Protein AF-A0A7X7E5U7-F1 (afdb_monomer_lite)

Sequence (235 aa):
MGRWSFVTLVVLALVLVGALVACDEADVTSTTVTTTAVLPQDAGNADGYVALVPSVLRSGETASFSFTLTDKDRPGIGTASVSVMNKSEVVAEGAAEIVDTGTVEFKLPSVAAGDYEVVVKAAGFSESTPVRIEAGTLLFLETDKPIYKPGQTIEMRVVALNGELRPVQAEATVEIQDAKGIKIFKKIVTTDEYGMAVTELPLSTEPNLGVWKLSAYSGDASTELDVRVEKYVLP

Foldseek 3Di:
DDDDDDDDDDDDDDDDDDDDDDDDDDDDDDDDDPDDDDDDDWPKLFQDKDKDADQEAAAQAKGKIKMFTDNVPHGIWTKKKKFKADPPDTQDMFMDIATRMDMTMDGGHHDDWDKIKMWMDINNDIDIDIHTYDHQKAKDKDWPDQEAEAQAKTKIKIAIAGPVRAADWFWKWKWKAAPVRDTPDIDIFTADNRRMDIDMDGGHNDGRFAKMKMKMDTRNHIDIDIGGYDDDDDD

Structure (mmCIF, N/CA/C/O backbone):
data_AF-A0A7X7E5U7-F1
#
_entry.id   AF-A0A7X7E5U7-F1
#
loop_
_atom_site.group_PDB
_atom_site.id
_atom_site.type_symbol
_atom_site.label_atom_id
_atom_site.label_alt_id
_atom_site.label_comp_id
_atom_site.label_asym_id
_atom_site.label_entity_id
_atom_site.label_seq_id
_atom_site.pdbx_PDB_ins_code
_atom_site.Cartn_x
_atom_site.Cartn_y
_atom_site.Cartn_z
_atom_site.occupancy
_atom_site.B_iso_or_equiv
_atom_site.auth_seq_id
_atom_site.auth_comp_id
_atom_site.auth_asym_id
_atom_site.auth_atom_id
_atom_site.pdbx_PDB_model_num
ATOM 1 N N . MET A 1 1 ? -6.336 38.209 -58.090 1.00 43.91 1 MET A N 1
ATOM 2 C CA . MET A 1 1 ? -5.071 38.622 -58.739 1.00 43.91 1 MET A CA 1
ATOM 3 C C . MET A 1 1 ? -4.561 39.858 -58.026 1.00 43.91 1 MET A C 1
ATOM 5 O O . MET A 1 1 ? -5.209 40.888 -58.097 1.00 43.91 1 MET A O 1
ATOM 9 N N . GLY A 1 2 ? -3.465 39.731 -57.286 1.00 36.31 2 GLY A N 1
ATOM 10 C CA . GLY A 1 2 ? -2.909 40.819 -56.485 1.00 36.31 2 GLY A CA 1
ATOM 11 C C . GLY A 1 2 ? -1.668 40.329 -55.755 1.00 36.31 2 GLY A C 1
ATOM 12 O O . GLY A 1 2 ? -1.748 39.872 -54.625 1.00 36.31 2 GLY A O 1
ATOM 13 N N . ARG A 1 3 ? -0.548 40.326 -56.481 1.00 44.94 3 ARG A N 1
ATOM 14 C CA . ARG A 1 3 ? 0.820 40.157 -55.967 1.00 44.94 3 ARG A CA 1
ATOM 15 C C . ARG A 1 3 ? 1.138 41.330 -55.022 1.00 44.94 3 ARG A C 1
ATOM 17 O O . ARG A 1 3 ? 0.489 42.353 -55.184 1.00 44.94 3 ARG A O 1
ATOM 24 N N . TRP A 1 4 ? 2.120 41.185 -54.125 1.00 29.92 4 TRP A N 1
ATOM 25 C CA . TRP A 1 4 ? 3.124 42.174 -53.644 1.00 29.92 4 TRP A CA 1
ATOM 26 C C . TRP A 1 4 ? 3.829 41.543 -52.423 1.00 29.92 4 TRP A C 1
ATOM 28 O O . TRP A 1 4 ? 3.176 41.183 -51.456 1.00 29.92 4 TRP A O 1
ATOM 38 N N . SER A 1 5 ? 5.061 41.051 -52.563 1.00 36.91 5 SER A N 1
ATOM 39 C CA . SER A 1 5 ? 6.368 41.737 -52.518 1.00 36.91 5 SER A CA 1
ATOM 40 C C . SER A 1 5 ? 6.967 41.733 -51.107 1.00 36.91 5 SER A C 1
ATOM 42 O O . SER A 1 5 ? 6.476 42.399 -50.204 1.00 36.91 5 SER A O 1
ATOM 44 N N . PHE A 1 6 ? 8.051 40.967 -50.967 1.00 41.72 6 PHE A N 1
ATOM 45 C CA . PHE A 1 6 ? 8.951 40.920 -49.817 1.00 41.72 6 PHE A CA 1
ATOM 46 C C . PHE A 1 6 ? 9.658 42.266 -49.607 1.00 41.72 6 PHE A C 1
ATOM 48 O O . PHE A 1 6 ? 10.034 42.919 -50.581 1.00 41.72 6 PHE A O 1
ATOM 55 N N . VAL A 1 7 ? 9.922 42.618 -48.347 1.00 41.22 7 VAL A N 1
ATOM 56 C CA . VAL A 1 7 ? 10.951 43.595 -47.968 1.00 41.22 7 VAL A CA 1
ATOM 57 C C . VAL A 1 7 ? 11.758 43.008 -46.813 1.00 41.22 7 VAL A C 1
ATOM 59 O O . VAL A 1 7 ? 11.242 42.781 -45.723 1.00 41.22 7 VAL A O 1
ATOM 62 N N . THR A 1 8 ? 13.032 42.749 -47.088 1.00 40.03 8 THR A N 1
ATOM 63 C CA . THR A 1 8 ? 14.082 42.470 -46.107 1.00 40.03 8 THR A CA 1
ATOM 64 C C . THR A 1 8 ? 14.529 43.795 -45.496 1.00 40.03 8 THR A C 1
ATOM 66 O O . THR A 1 8 ? 14.823 44.729 -46.242 1.00 40.03 8 THR A O 1
ATOM 69 N N . LEU A 1 9 ? 14.637 43.881 -44.168 1.00 33.31 9 LEU A N 1
ATOM 70 C CA . LEU A 1 9 ? 15.306 44.996 -43.500 1.00 33.31 9 LEU A CA 1
ATOM 71 C C . LEU A 1 9 ? 16.417 44.453 -42.596 1.00 33.31 9 LEU A C 1
ATOM 73 O O . LEU A 1 9 ? 16.159 43.819 -41.577 1.00 33.31 9 LEU A O 1
ATOM 77 N N . VAL A 1 10 ? 17.657 44.704 -43.006 1.00 40.06 10 VAL A N 1
ATOM 78 C CA . VAL A 1 10 ? 18.849 44.646 -42.157 1.00 40.06 10 VAL A CA 1
ATOM 79 C C . VAL A 1 10 ? 19.003 46.032 -41.539 1.00 40.06 10 VAL A C 1
ATOM 81 O O . VAL A 1 10 ? 19.056 47.012 -42.280 1.00 40.06 10 VAL A O 1
ATOM 84 N N . VAL A 1 11 ? 19.110 46.126 -40.211 1.00 32.44 11 VAL A N 1
ATOM 85 C CA . VAL A 1 11 ? 19.642 47.323 -39.547 1.00 32.44 11 VAL A CA 1
ATOM 86 C C . VAL A 1 11 ? 20.703 46.909 -38.536 1.00 32.44 11 VAL A C 1
ATOM 88 O O . VAL A 1 11 ? 20.517 46.024 -37.706 1.00 32.44 11 VAL A O 1
ATOM 91 N N . LEU A 1 12 ? 21.840 47.567 -38.712 1.00 29.02 12 LEU A N 1
ATOM 92 C CA . LEU A 1 12 ? 23.132 47.423 -38.073 1.00 29.02 12 LEU A CA 1
ATOM 93 C C . LEU A 1 12 ? 23.280 48.484 -36.963 1.00 29.02 12 LEU A C 1
ATOM 95 O O . LEU A 1 12 ? 22.787 49.596 -37.126 1.00 29.02 12 LEU A O 1
ATOM 99 N N . ALA A 1 13 ? 24.091 48.147 -35.953 1.00 29.94 13 ALA A N 1
ATOM 100 C CA . ALA A 1 13 ? 24.872 49.028 -35.069 1.00 29.94 13 ALA A CA 1
ATOM 101 C C . ALA A 1 13 ? 24.148 49.824 -33.959 1.00 29.94 13 ALA A C 1
ATOM 103 O O . ALA A 1 13 ? 23.336 50.698 -34.226 1.00 29.94 13 ALA A O 1
ATOM 104 N N . LEU A 1 14 ? 24.609 49.673 -32.708 1.00 28.89 14 LEU A N 1
ATOM 105 C CA . LEU A 1 14 ? 25.697 50.516 -32.191 1.00 28.89 14 LEU A CA 1
ATOM 106 C C . LEU A 1 14 ? 26.337 49.926 -30.921 1.00 28.89 14 LEU A C 1
ATOM 108 O O . LEU A 1 14 ? 25.735 49.146 -30.193 1.00 28.89 14 LEU A O 1
ATOM 112 N N . VAL A 1 15 ? 27.596 50.302 -30.722 1.00 33.12 15 VAL A N 1
ATOM 113 C CA . VAL A 1 15 ? 28.590 49.792 -29.769 1.00 33.12 15 VAL A CA 1
ATOM 114 C C . VAL A 1 15 ? 28.941 50.900 -28.753 1.00 33.12 15 VAL A C 1
ATOM 116 O O . VAL A 1 15 ? 28.706 52.068 -29.058 1.00 33.12 15 VAL A O 1
ATOM 119 N N . LEU A 1 16 ? 29.609 50.505 -27.647 1.00 34.19 16 LEU A N 1
ATOM 120 C CA . LEU A 1 16 ? 30.410 51.283 -26.661 1.00 34.19 16 LEU A CA 1
ATOM 121 C C . LEU A 1 16 ? 29.615 51.875 -25.469 1.00 34.19 16 LEU A C 1
ATOM 123 O O . LEU A 1 16 ? 28.512 52.361 -25.653 1.00 34.19 16 LEU A O 1
ATOM 127 N N . VAL A 1 17 ? 30.067 51.865 -24.202 1.00 31.64 17 VAL A N 1
ATOM 128 C CA . VAL A 1 17 ? 31.407 51.858 -23.557 1.00 31.64 17 VAL A CA 1
ATOM 129 C C . VAL A 1 17 ? 31.273 51.195 -22.160 1.00 31.64 17 VAL A C 1
ATOM 131 O O . VAL A 1 17 ? 30.291 51.480 -21.489 1.00 31.64 17 VAL A O 1
ATOM 134 N N . GLY A 1 18 ? 32.157 50.261 -21.755 1.00 32.12 18 GLY A N 1
ATOM 135 C CA . GLY A 1 18 ? 33.125 50.381 -20.625 1.00 32.12 18 GLY A CA 1
ATOM 136 C C . GLY A 1 18 ? 32.529 50.317 -19.198 1.00 32.12 18 GLY A C 1
ATOM 137 O O . GLY A 1 18 ? 31.421 50.763 -18.974 1.00 32.12 18 GLY A O 1
ATOM 138 N N . ALA A 1 19 ? 33.168 49.828 -18.137 1.00 35.31 19 ALA A N 1
ATOM 139 C CA . ALA A 1 19 ? 34.426 49.133 -17.900 1.00 35.31 19 ALA A CA 1
ATOM 140 C C . ALA A 1 19 ? 34.310 48.428 -16.523 1.00 35.31 19 ALA A C 1
ATOM 142 O O . ALA A 1 19 ? 33.647 48.928 -15.620 1.00 35.31 19 ALA A O 1
ATOM 143 N N . LEU A 1 20 ? 34.962 47.266 -16.430 1.00 36.59 20 LEU A N 1
ATOM 144 C CA . LEU A 1 20 ? 35.333 46.443 -15.267 1.00 36.59 20 LEU A CA 1
ATOM 145 C C . LEU A 1 20 ? 35.250 47.081 -13.862 1.00 36.59 20 LEU A C 1
ATOM 147 O O . LEU A 1 20 ? 35.945 48.058 -13.607 1.00 36.59 20 LEU A O 1
ATOM 151 N N . VAL A 1 21 ? 34.607 46.374 -12.922 1.00 34.00 21 VAL A N 1
ATOM 152 C CA . VAL A 1 21 ? 35.199 45.977 -11.625 1.00 34.00 21 VAL A CA 1
ATOM 153 C C . VAL A 1 21 ? 34.616 44.610 -11.251 1.00 34.00 21 VAL A C 1
ATOM 155 O O . VAL A 1 21 ? 33.404 44.423 -11.282 1.00 34.00 21 VAL A O 1
ATOM 158 N N . ALA A 1 22 ? 35.487 43.654 -10.932 1.00 35.50 22 ALA A N 1
ATOM 159 C CA . ALA A 1 22 ? 35.127 42.353 -10.385 1.00 35.50 22 ALA A CA 1
ATOM 160 C C .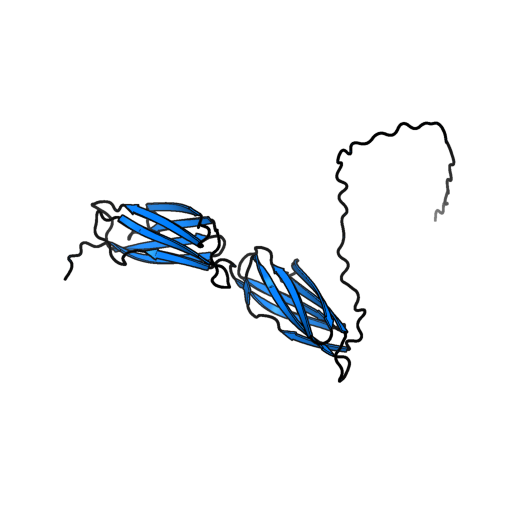 ALA A 1 22 ? 35.236 42.385 -8.853 1.00 35.50 22 ALA A C 1
ATOM 162 O O . ALA A 1 22 ? 36.268 42.803 -8.331 1.00 35.50 22 ALA A O 1
ATOM 163 N N . CYS A 1 23 ? 34.196 41.921 -8.161 1.00 29.20 23 CYS A N 1
ATOM 164 C CA . CYS A 1 23 ? 34.299 41.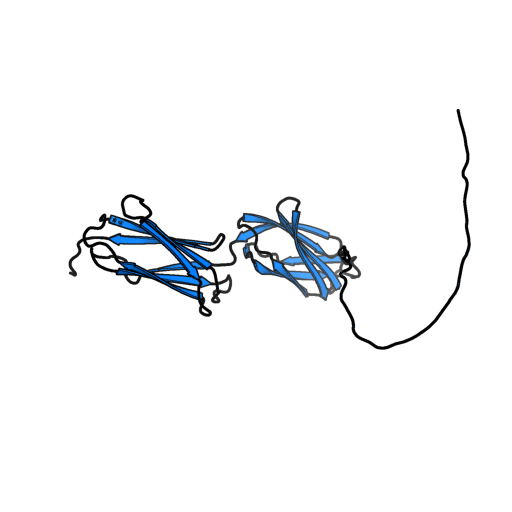019 -7.013 1.00 29.20 23 CYS A CA 1
ATOM 165 C C . CYS A 1 23 ? 32.925 40.381 -6.749 1.00 29.20 23 CYS A C 1
ATOM 167 O O . CYS A 1 23 ? 31.889 40.971 -7.037 1.00 29.20 23 CYS A O 1
ATOM 169 N N . ASP A 1 24 ? 32.994 39.143 -6.290 1.00 37.91 24 ASP A N 1
ATOM 170 C CA . ASP A 1 24 ? 32.049 38.031 -6.356 1.00 37.91 24 ASP A CA 1
ATOM 171 C C . ASP A 1 24 ? 31.045 38.011 -5.188 1.00 37.91 24 ASP A C 1
ATOM 173 O O . ASP A 1 24 ? 31.457 38.227 -4.054 1.00 37.91 24 ASP A O 1
ATOM 177 N N . GLU A 1 25 ? 29.763 37.753 -5.481 1.00 33.41 25 GLU A N 1
ATOM 178 C CA . GLU A 1 25 ? 28.761 37.080 -4.628 1.00 33.41 25 GLU A CA 1
ATOM 179 C C . GLU A 1 25 ? 27.471 36.886 -5.459 1.00 33.41 25 GLU A C 1
ATOM 181 O O . GLU A 1 25 ? 26.888 37.837 -5.984 1.00 33.41 25 GLU A O 1
ATOM 186 N N . ALA A 1 26 ? 27.084 35.625 -5.666 1.00 33.91 26 ALA A N 1
ATOM 187 C CA . ALA A 1 26 ? 26.072 35.198 -6.629 1.00 33.91 26 ALA A CA 1
ATOM 188 C C . ALA A 1 26 ? 24.652 35.207 -6.039 1.00 33.91 26 ALA A C 1
ATOM 190 O O . ALA A 1 26 ? 24.386 34.523 -5.051 1.00 33.91 26 ALA A O 1
ATOM 191 N N . ASP A 1 27 ? 23.737 35.921 -6.701 1.00 28.48 27 ASP A N 1
ATOM 192 C CA . ASP A 1 27 ? 22.302 35.914 -6.411 1.00 28.48 27 ASP A CA 1
ATOM 193 C C . ASP A 1 27 ? 21.514 35.232 -7.544 1.00 28.48 27 ASP A C 1
ATOM 195 O O . ASP A 1 27 ? 21.839 35.320 -8.733 1.00 28.48 27 ASP A O 1
ATOM 199 N N . VAL A 1 28 ? 20.493 34.490 -7.135 1.00 41.19 28 VAL A N 1
ATOM 200 C CA . VAL A 1 28 ? 19.778 33.450 -7.876 1.00 41.19 28 VAL A CA 1
ATOM 201 C C . VAL A 1 28 ? 18.597 34.055 -8.635 1.00 41.19 28 VAL A C 1
ATOM 203 O O . VAL A 1 28 ? 17.698 34.631 -8.033 1.00 41.19 28 VAL A O 1
ATOM 206 N N . THR A 1 29 ? 18.509 33.837 -9.952 1.00 31.33 29 THR A N 1
ATOM 207 C CA . THR A 1 29 ? 17.234 33.942 -10.689 1.00 31.33 29 THR A CA 1
ATOM 208 C C . THR A 1 29 ? 17.030 32.744 -11.618 1.00 31.33 29 THR A C 1
ATOM 210 O O . THR A 1 29 ? 17.766 32.501 -12.572 1.00 31.33 29 THR A O 1
ATOM 213 N N . SER A 1 30 ? 16.005 31.965 -11.269 1.00 33.47 30 SER A N 1
ATOM 214 C CA . SER A 1 30 ? 15.539 30.732 -11.904 1.00 33.47 30 SER A CA 1
ATOM 215 C C . SER A 1 30 ? 15.106 30.960 -13.358 1.00 33.47 30 SER A C 1
ATOM 217 O O . SER A 1 30 ? 14.097 31.617 -13.610 1.00 33.47 30 SER A O 1
ATOM 219 N N . THR A 1 31 ? 15.820 30.343 -14.301 1.00 32.09 31 THR A N 1
ATOM 220 C CA . THR A 1 31 ? 15.346 30.118 -15.674 1.00 32.09 31 THR A CA 1
ATOM 221 C C . THR A 1 31 ? 14.853 28.678 -15.778 1.00 32.09 31 THR A C 1
ATOM 223 O O . THR A 1 31 ? 15.640 27.739 -15.677 1.00 32.09 31 THR A O 1
ATOM 226 N N . THR A 1 32 ? 13.548 28.490 -15.960 1.00 27.45 32 THR A N 1
ATOM 227 C CA . THR A 1 32 ? 12.930 27.181 -16.193 1.00 27.45 32 THR A CA 1
ATOM 228 C C . THR A 1 32 ? 13.310 26.677 -17.584 1.00 27.45 32 THR A C 1
ATOM 230 O O . THR A 1 32 ? 12.772 27.119 -18.598 1.00 27.45 32 THR A O 1
ATOM 233 N N . VAL A 1 33 ? 14.255 25.740 -17.636 1.00 34.97 33 VAL A N 1
ATOM 234 C CA . VAL A 1 33 ? 14.569 24.961 -18.837 1.00 34.97 33 VAL 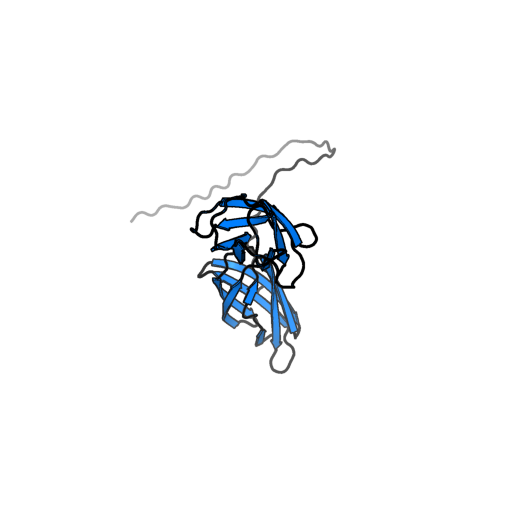A CA 1
ATOM 235 C C . VAL A 1 33 ? 13.552 23.826 -18.923 1.00 34.97 33 VAL A C 1
ATOM 237 O O . VAL A 1 33 ? 13.528 22.936 -18.078 1.00 34.97 33 VAL A O 1
ATOM 240 N N . THR A 1 34 ? 12.685 23.864 -19.934 1.00 30.53 34 THR A N 1
ATOM 241 C CA . THR A 1 34 ? 11.824 22.723 -20.267 1.00 30.53 34 THR A CA 1
ATOM 242 C C . THR A 1 34 ? 12.668 21.711 -21.036 1.00 30.53 34 THR A C 1
ATOM 244 O O . THR A 1 34 ? 12.822 21.812 -22.252 1.00 30.53 34 THR A O 1
ATOM 247 N N . THR A 1 35 ? 13.257 20.754 -20.320 1.00 29.61 35 THR A N 1
ATOM 248 C CA . THR A 1 35 ? 13.901 19.587 -20.928 1.00 29.61 35 THR A CA 1
ATOM 249 C C . THR A 1 35 ? 12.811 18.610 -21.346 1.00 29.61 35 THR A C 1
ATOM 251 O O . THR A 1 35 ? 12.192 17.960 -20.511 1.00 29.61 35 THR A O 1
ATOM 254 N N . THR A 1 36 ? 12.561 18.513 -22.650 1.00 33.03 36 THR A N 1
ATOM 255 C CA . THR A 1 36 ? 11.857 17.355 -23.212 1.00 33.03 36 THR A CA 1
ATOM 256 C C . THR A 1 36 ? 12.845 16.193 -23.189 1.00 33.03 36 THR A C 1
ATOM 258 O O . THR A 1 36 ? 13.880 16.267 -23.853 1.00 33.03 36 THR A O 1
ATOM 261 N N . ALA A 1 37 ? 12.577 15.161 -22.389 1.00 35.28 37 ALA A N 1
ATOM 262 C CA . ALA A 1 37 ? 13.357 13.931 -22.421 1.00 35.28 37 ALA A CA 1
ATOM 263 C C . ALA A 1 37 ? 13.150 13.270 -23.791 1.00 35.28 37 ALA A C 1
ATOM 265 O O . ALA A 1 37 ? 12.052 12.848 -24.143 1.00 35.28 37 ALA A O 1
ATOM 266 N N . VAL A 1 38 ? 14.202 13.257 -24.604 1.00 37.03 38 VAL A N 1
ATOM 267 C CA . VAL A 1 38 ? 14.233 12.501 -25.854 1.00 37.03 38 VAL A CA 1
ATOM 268 C C . VAL A 1 38 ? 14.582 11.064 -25.482 1.00 37.03 38 VAL A C 1
ATOM 270 O O . VAL A 1 38 ? 15.646 10.830 -24.910 1.00 37.03 38 VAL A O 1
ATOM 273 N N . LEU A 1 39 ? 13.691 10.115 -25.782 1.00 42.53 39 LEU A N 1
ATOM 274 C CA . LEU A 1 39 ? 13.980 8.686 -25.640 1.00 42.53 39 LEU A CA 1
ATOM 275 C C 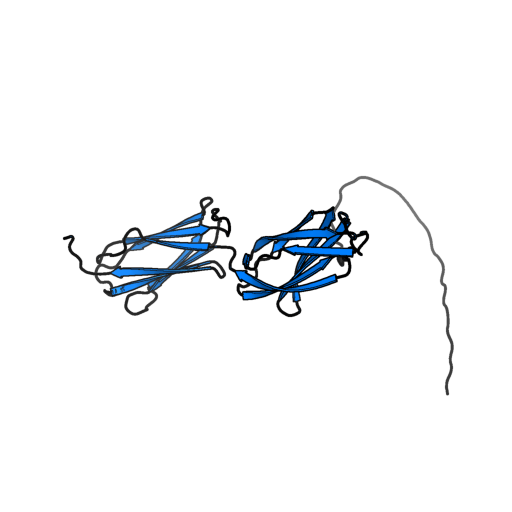. LEU A 1 39 ? 15.235 8.344 -26.470 1.00 42.53 39 LEU A C 1
ATOM 277 O O . LEU A 1 39 ? 15.310 8.784 -27.625 1.00 42.53 39 LEU A O 1
ATOM 281 N N . PRO A 1 40 ? 16.215 7.590 -25.935 1.00 50.78 40 PRO A N 1
ATOM 282 C CA . PRO A 1 40 ? 17.390 7.196 -26.702 1.00 50.78 40 PRO A CA 1
ATOM 283 C C . PRO A 1 40 ? 16.957 6.447 -27.966 1.00 50.78 40 PRO A C 1
ATOM 285 O O . PRO A 1 40 ? 16.178 5.497 -27.895 1.00 50.78 40 PRO A O 1
ATOM 288 N N . GLN A 1 41 ? 17.431 6.894 -29.132 1.00 53.25 41 GLN A N 1
ATOM 289 C CA . GLN A 1 41 ? 17.280 6.115 -30.357 1.00 53.25 41 GLN A CA 1
ATOM 290 C C . GLN A 1 41 ? 18.173 4.877 -30.266 1.00 53.25 41 GLN A C 1
ATOM 292 O O . GLN A 1 41 ? 19.323 4.983 -29.843 1.00 53.25 41 GLN A O 1
ATOM 297 N N . ASP A 1 42 ? 17.613 3.730 -30.649 1.00 57.44 42 ASP A N 1
ATOM 298 C CA . ASP A 1 42 ? 18.193 2.389 -30.555 1.00 57.44 42 ASP A CA 1
ATOM 299 C C . ASP A 1 42 ? 19.570 2.336 -31.256 1.00 57.44 42 ASP A C 1
ATOM 301 O O . ASP A 1 42 ? 19.676 2.134 -32.463 1.00 57.44 42 ASP A O 1
ATOM 305 N N . ALA A 1 43 ? 20.646 2.596 -30.508 1.00 59.00 43 ALA A N 1
ATOM 306 C CA . ALA A 1 43 ? 22.029 2.558 -30.997 1.00 59.00 43 ALA A CA 1
ATOM 307 C C . ALA A 1 43 ? 22.650 1.149 -30.885 1.00 59.00 43 ALA A C 1
ATOM 309 O O . ALA A 1 43 ? 23.867 0.986 -30.973 1.00 59.00 43 ALA A O 1
ATOM 310 N N . GLY A 1 44 ? 21.806 0.144 -30.647 1.00 75.06 44 GLY A N 1
ATOM 311 C CA . GLY A 1 44 ? 22.170 -1.245 -30.414 1.00 75.06 44 GLY A CA 1
ATOM 312 C C . GLY A 1 44 ? 22.251 -2.105 -31.673 1.00 75.06 44 GLY A C 1
ATOM 313 O O . GLY A 1 44 ? 21.759 -1.732 -32.735 1.00 75.06 44 GLY A O 1
ATOM 314 N N . ASN A 1 45 ? 22.852 -3.290 -31.547 1.00 89.00 45 ASN A N 1
ATOM 315 C CA . ASN A 1 45 ? 22.835 -4.331 -32.581 1.00 89.00 45 ASN A CA 1
ATOM 316 C C . ASN A 1 45 ? 21.727 -5.377 -32.369 1.00 89.00 45 ASN A C 1
ATOM 318 O O . ASN A 1 45 ? 21.659 -6.333 -33.137 1.00 89.00 45 ASN A O 1
ATOM 322 N N . ALA A 1 46 ? 20.906 -5.232 -31.326 1.00 91.44 46 ALA A N 1
ATOM 323 C CA . ALA A 1 46 ? 19.855 -6.188 -31.009 1.00 91.44 46 ALA A CA 1
ATOM 324 C C . ALA A 1 46 ? 18.789 -6.272 -32.122 1.00 91.44 46 ALA A C 1
ATOM 326 O O . ALA A 1 46 ? 18.268 -5.252 -32.571 1.00 91.44 46 ALA A O 1
ATOM 327 N N . ASP A 1 47 ? 18.447 -7.495 -32.532 1.00 93.56 47 ASP A N 1
ATOM 328 C CA . ASP A 1 47 ? 17.383 -7.825 -33.489 1.00 93.56 47 ASP A CA 1
ATOM 329 C C . ASP A 1 47 ? 16.237 -8.649 -32.870 1.00 93.56 47 ASP A C 1
ATOM 331 O O . ASP A 1 47 ? 15.236 -8.920 -33.537 1.00 93.56 47 ASP A O 1
ATOM 335 N N . GLY A 1 48 ? 16.350 -9.006 -31.588 1.00 93.88 48 GLY A N 1
ATOM 336 C CA . GLY A 1 48 ? 15.316 -9.684 -30.814 1.00 93.88 48 GLY A CA 1
ATOM 337 C C . GLY A 1 48 ? 15.392 -9.350 -29.326 1.00 93.88 48 GLY A C 1
ATOM 338 O O . GLY A 1 48 ? 16.413 -8.865 -28.829 1.00 93.88 48 GLY A O 1
ATOM 339 N N . TYR A 1 49 ? 14.293 -9.596 -28.608 1.00 95.56 49 TYR A N 1
ATOM 340 C CA . TYR A 1 49 ? 14.235 -9.401 -27.163 1.00 95.56 49 TYR A CA 1
ATOM 341 C C . TYR A 1 49 ? 13.277 -10.377 -26.472 1.00 95.56 49 TYR A C 1
ATOM 343 O O . TYR A 1 4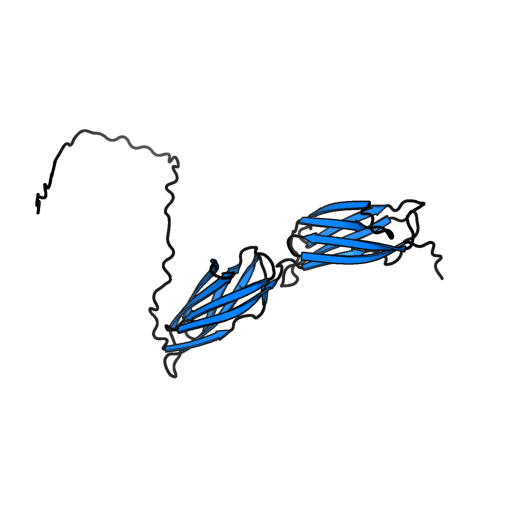9 ? 12.317 -10.874 -27.063 1.00 95.56 49 TYR A O 1
ATOM 351 N N . VAL A 1 50 ? 13.523 -10.598 -25.183 1.00 96.25 50 VAL A N 1
ATOM 352 C CA . VAL A 1 50 ? 12.585 -11.184 -24.222 1.00 96.25 50 VAL A CA 1
ATOM 353 C C . VAL A 1 50 ? 12.454 -10.204 -23.063 1.00 96.25 50 VAL A C 1
ATOM 355 O O . VAL A 1 50 ? 13.463 -9.761 -22.518 1.00 96.25 50 VAL A O 1
ATOM 358 N N . ALA A 1 51 ? 11.223 -9.868 -22.682 1.00 97.06 51 ALA A N 1
ATOM 359 C CA . ALA A 1 51 ? 10.938 -9.010 -21.536 1.00 97.06 51 ALA A CA 1
ATOM 360 C C . ALA A 1 51 ? 10.117 -9.772 -20.491 1.00 97.06 51 ALA A C 1
ATOM 362 O O . ALA A 1 51 ? 9.135 -10.437 -20.825 1.00 97.06 51 ALA A O 1
ATOM 363 N N . LEU A 1 52 ? 10.504 -9.652 -19.223 1.00 97.75 52 LEU A N 1
ATOM 364 C CA . LEU A 1 52 ? 9.738 -10.141 -18.081 1.00 97.75 52 LEU A CA 1
ATOM 365 C C . LEU A 1 52 ? 9.103 -8.949 -17.372 1.00 97.75 52 LEU A C 1
ATOM 367 O O . LEU A 1 52 ? 9.793 -8.077 -16.842 1.00 97.75 52 LEU A O 1
ATOM 371 N N . VAL A 1 53 ? 7.773 -8.936 -17.369 1.00 97.12 53 VAL A N 1
ATOM 372 C CA . VAL A 1 53 ? 6.960 -7.866 -16.794 1.00 97.12 53 VAL A CA 1
ATOM 373 C C . VAL A 1 53 ? 6.192 -8.426 -15.593 1.00 97.12 53 VAL A C 1
ATOM 375 O O . VAL A 1 53 ? 5.468 -9.413 -15.756 1.00 97.12 53 VAL A O 1
ATOM 378 N N . PRO A 1 54 ? 6.328 -7.843 -14.386 1.00 95.88 54 PRO A N 1
ATOM 379 C CA . PRO A 1 54 ? 5.521 -8.242 -13.237 1.00 95.88 54 PRO A CA 1
ATOM 380 C C . PRO A 1 54 ? 4.026 -8.069 -13.520 1.00 95.88 54 PRO A C 1
ATOM 382 O O . PRO A 1 54 ? 3.616 -7.066 -14.096 1.00 95.88 54 PRO A O 1
ATOM 385 N N . SER A 1 55 ? 3.191 -9.005 -13.064 1.00 95.44 55 SER A N 1
ATOM 386 C CA . SER A 1 55 ? 1.729 -8.882 -13.185 1.00 95.44 55 SER A CA 1
ATOM 387 C C . SER A 1 55 ? 1.120 -7.893 -12.185 1.00 95.44 55 SER A C 1
ATOM 389 O O . SER A 1 55 ? -0.011 -7.441 -12.376 1.00 95.44 55 SER A O 1
ATOM 391 N N . VAL A 1 56 ? 1.853 -7.572 -11.113 1.00 94.75 56 VAL A N 1
ATOM 392 C CA . VAL A 1 56 ? 1.460 -6.610 -10.080 1.00 94.75 56 VAL A CA 1
ATOM 393 C C . VAL A 1 56 ? 2.611 -5.644 -9.818 1.00 94.75 56 VAL A C 1
ATOM 395 O O . VAL A 1 56 ? 3.739 -6.077 -9.590 1.00 94.75 56 VAL A O 1
ATOM 398 N N . LEU A 1 57 ? 2.309 -4.348 -9.810 1.00 94.81 57 LEU A N 1
ATOM 399 C CA . LEU A 1 57 ? 3.198 -3.277 -9.359 1.00 94.81 57 LEU A CA 1
ATOM 400 C C . LEU A 1 57 ? 2.615 -2.617 -8.105 1.00 94.81 57 LEU A C 1
ATOM 402 O O . LEU A 1 57 ? 1.416 -2.702 -7.835 1.00 94.81 57 LEU A O 1
ATOM 406 N N . ARG A 1 58 ? 3.462 -1.940 -7.332 1.00 92.06 58 ARG A N 1
ATOM 407 C CA . ARG A 1 58 ? 3.080 -1.281 -6.078 1.00 92.06 58 ARG A CA 1
ATOM 408 C C . ARG A 1 58 ? 3.256 0.226 -6.206 1.00 92.06 58 ARG A C 1
ATOM 410 O O . ARG A 1 58 ? 4.332 0.717 -6.535 1.00 92.06 58 ARG A O 1
ATOM 417 N N . SER A 1 59 ? 2.177 0.956 -5.957 1.00 92.38 59 SER A N 1
ATOM 418 C CA . SER A 1 59 ? 2.133 2.417 -5.998 1.00 92.38 59 SER A CA 1
ATOM 419 C C . SER A 1 59 ? 3.164 3.035 -5.045 1.00 92.38 59 SER A C 1
ATOM 421 O O . SER A 1 59 ? 3.211 2.672 -3.874 1.00 92.38 59 SER A O 1
ATOM 423 N N . GLY A 1 60 ? 3.990 3.973 -5.519 1.00 89.00 60 GLY A N 1
ATOM 424 C CA . GLY A 1 60 ? 5.032 4.618 -4.704 1.00 89.00 60 GLY A CA 1
ATOM 425 C C . GLY A 1 60 ? 6.342 3.830 -4.533 1.00 89.00 60 GLY A C 1
ATOM 426 O O . GLY A 1 60 ? 7.289 4.374 -3.952 1.00 89.00 60 GLY A O 1
ATOM 427 N N . GLU A 1 61 ? 6.423 2.591 -5.031 1.00 90.19 61 GLU A N 1
ATOM 428 C CA . GLU A 1 61 ? 7.613 1.731 -4.951 1.00 90.19 61 GLU A CA 1
ATOM 429 C C . GLU A 1 61 ? 8.441 1.735 -6.246 1.00 90.19 61 GLU A C 1
ATOM 431 O O . GLU A 1 61 ? 8.043 2.287 -7.272 1.00 90.19 61 GLU A O 1
ATOM 436 N N . THR A 1 62 ? 9.628 1.127 -6.206 1.00 93.50 62 THR A N 1
ATOM 437 C CA . THR A 1 62 ? 10.455 0.916 -7.400 1.00 93.50 62 THR A CA 1
ATOM 438 C C . THR A 1 62 ? 9.915 -0.266 -8.201 1.00 93.50 62 THR A C 1
ATOM 440 O O . THR A 1 62 ? 9.829 -1.380 -7.691 1.00 93.50 62 THR A O 1
ATOM 443 N N . ALA A 1 63 ? 9.577 -0.029 -9.467 1.00 95.38 63 ALA A N 1
ATOM 444 C CA . ALA A 1 63 ? 9.247 -1.075 -10.423 1.00 95.38 63 ALA A CA 1
ATOM 445 C C . ALA A 1 63 ? 10.523 -1.564 -11.125 1.00 95.38 63 ALA A C 1
ATOM 447 O O . ALA A 1 63 ? 11.413 -0.762 -11.412 1.00 95.38 63 ALA A O 1
ATOM 448 N N . SER A 1 64 ? 10.596 -2.865 -11.409 1.00 96.94 64 SER A N 1
ATOM 449 C CA . SER A 1 64 ? 11.761 -3.525 -12.007 1.00 96.94 64 SER A CA 1
ATOM 450 C C . SER A 1 64 ? 11.308 -4.483 -13.111 1.00 96.94 64 SER A C 1
ATOM 452 O O . SER A 1 64 ? 10.399 -5.291 -12.903 1.00 96.94 64 SER A O 1
ATOM 454 N N . PHE A 1 65 ? 11.908 -4.361 -14.297 1.00 97.88 65 PHE A N 1
ATOM 455 C CA . PHE A 1 65 ? 11.559 -5.119 -15.503 1.00 97.88 65 PHE A CA 1
ATOM 456 C C . PHE A 1 65 ? 12.827 -5.706 -16.114 1.00 97.88 65 PHE A C 1
ATOM 458 O O . PHE A 1 65 ? 13.756 -4.963 -16.435 1.00 97.88 65 PHE A O 1
ATOM 465 N N . SER A 1 66 ? 12.875 -7.024 -16.294 1.00 98.19 66 SER A N 1
ATOM 466 C CA . SER A 1 66 ? 14.060 -7.695 -16.838 1.00 98.19 66 SER A CA 1
ATOM 467 C C . SER A 1 66 ? 13.967 -7.840 -18.350 1.00 98.19 66 SER A C 1
ATOM 469 O O . SER A 1 66 ? 12.918 -8.199 -18.884 1.00 98.19 66 SER A O 1
ATOM 471 N N . PHE A 1 67 ? 15.085 -7.611 -19.027 1.00 97.94 67 PHE A N 1
ATOM 472 C CA . PHE A 1 67 ? 15.224 -7.733 -20.471 1.00 97.94 67 PHE A CA 1
ATOM 473 C C . PHE A 1 67 ? 16.405 -8.630 -20.809 1.00 97.94 67 PHE A C 1
ATOM 475 O O . PHE A 1 67 ? 17.463 -8.508 -20.197 1.00 97.94 67 PHE A O 1
ATOM 482 N N . THR A 1 68 ? 16.240 -9.456 -21.836 1.00 97.69 68 THR A N 1
ATOM 483 C CA . THR A 1 68 ? 17.338 -10.106 -22.552 1.00 97.69 68 THR A CA 1
ATOM 484 C C . THR A 1 68 ? 17.266 -9.688 -24.014 1.00 97.69 68 THR A C 1
ATOM 486 O O . THR A 1 68 ? 16.208 -9.814 -24.628 1.00 97.69 68 THR A O 1
ATOM 489 N N . LEU A 1 69 ? 18.364 -9.177 -24.565 1.00 97.00 69 LEU A N 1
ATOM 490 C CA . LEU A 1 69 ? 18.489 -8.754 -25.957 1.00 97.00 69 LEU A CA 1
ATOM 491 C C . LEU A 1 69 ? 19.364 -9.735 -26.737 1.00 97.00 69 LEU A C 1
ATOM 493 O O . LEU A 1 69 ? 20.392 -10.200 -26.245 1.00 97.00 69 LEU A O 1
ATOM 497 N N . THR A 1 70 ? 18.990 -10.005 -27.983 1.00 96.12 70 THR A N 1
ATOM 498 C CA . THR A 1 70 ? 19.715 -10.912 -28.883 1.00 96.12 70 THR A CA 1
ATOM 499 C C . THR A 1 70 ? 20.047 -10.222 -30.202 1.00 96.12 70 THR A C 1
ATOM 501 O O . THR A 1 70 ? 19.277 -9.390 -30.666 1.00 96.12 70 THR A O 1
ATOM 504 N N . ASP A 1 71 ? 21.183 -10.578 -30.801 1.00 95.25 71 ASP A N 1
ATOM 505 C CA . ASP A 1 71 ? 21.532 -10.339 -32.210 1.00 95.25 71 ASP A CA 1
ATOM 506 C C . ASP A 1 71 ? 21.741 -11.711 -32.863 1.00 95.25 71 ASP A C 1
ATOM 508 O O . ASP A 1 71 ? 22.815 -12.321 -32.750 1.00 95.25 71 ASP A O 1
ATOM 512 N N . LYS A 1 72 ? 20.693 -12.238 -33.502 1.00 91.44 72 LYS A N 1
ATOM 513 C CA . LYS A 1 72 ? 20.610 -13.624 -33.991 1.00 91.44 72 LYS A CA 1
ATOM 514 C C . LYS A 1 72 ? 20.874 -14.602 -32.838 1.00 91.44 72 LYS A C 1
ATOM 516 O O . LYS A 1 72 ? 20.178 -14.579 -31.831 1.00 91.44 72 LYS A O 1
ATOM 521 N N . ASP A 1 73 ? 21.910 -15.431 -32.958 1.00 89.81 73 ASP A N 1
ATOM 522 C CA . ASP A 1 73 ? 22.311 -16.414 -31.944 1.00 89.81 73 ASP A CA 1
ATOM 523 C C . ASP A 1 73 ? 23.363 -15.868 -30.956 1.00 89.81 73 ASP A C 1
ATOM 525 O O . ASP A 1 73 ? 24.088 -16.638 -30.319 1.00 89.81 73 ASP A O 1
ATOM 529 N N . ARG A 1 74 ? 23.531 -14.542 -30.870 1.00 93.75 74 ARG A N 1
ATOM 530 C CA . ARG A 1 74 ? 24.508 -13.887 -29.988 1.00 93.75 74 ARG A CA 1
ATOM 531 C C . ARG A 1 74 ? 23.818 -12.937 -29.014 1.00 93.75 74 ARG A C 1
ATOM 533 O O . ARG A 1 74 ? 22.740 -12.433 -29.321 1.00 93.75 74 ARG A O 1
ATOM 540 N N . PRO A 1 75 ? 24.465 -12.631 -27.879 1.00 94.00 75 PRO A N 1
ATOM 541 C CA . PRO A 1 75 ? 24.029 -11.540 -27.025 1.00 94.00 75 PRO A CA 1
ATOM 542 C C . PRO A 1 75 ? 23.924 -10.226 -27.801 1.00 94.00 75 PRO A C 1
ATOM 544 O O . PRO A 1 75 ? 24.854 -9.839 -28.517 1.00 94.00 75 PRO A O 1
ATOM 547 N N . GLY A 1 76 ? 22.780 -9.567 -27.663 1.00 94.50 76 GLY A N 1
ATOM 548 C CA . GLY A 1 76 ? 22.512 -8.253 -28.228 1.00 94.50 76 GLY A CA 1
ATOM 549 C C . GLY A 1 76 ? 22.842 -7.148 -27.233 1.00 94.50 76 GLY A C 1
ATOM 550 O O . GLY A 1 76 ? 22.863 -7.351 -26.018 1.00 94.50 76 GLY A O 1
ATOM 551 N N . ILE A 1 77 ? 23.090 -5.959 -27.762 1.00 95.88 77 ILE A N 1
ATOM 552 C CA . ILE A 1 77 ? 23.213 -4.722 -26.995 1.00 95.88 77 ILE A CA 1
ATOM 553 C C . ILE A 1 77 ? 22.203 -3.741 -27.569 1.00 95.88 77 ILE A C 1
ATOM 555 O O . ILE A 1 77 ? 22.031 -3.685 -28.788 1.00 95.88 77 ILE A O 1
ATOM 559 N N . GLY A 1 78 ? 21.536 -2.972 -26.718 1.00 95.44 78 GLY A N 1
ATOM 560 C CA . GLY A 1 78 ? 20.570 -1.968 -27.152 1.00 95.44 78 GLY A CA 1
ATOM 561 C C . GLY A 1 78 ? 19.914 -1.242 -25.994 1.00 95.44 78 GLY A C 1
ATOM 562 O O . GLY A 1 78 ? 20.232 -1.483 -24.831 1.00 95.44 78 GLY A O 1
ATOM 563 N N . THR A 1 79 ? 19.001 -0.328 -26.313 1.00 97.12 79 THR A N 1
ATOM 564 C CA . THR A 1 79 ? 18.226 0.373 -25.284 1.00 97.12 79 THR A CA 1
ATOM 565 C C . THR A 1 79 ? 16.881 -0.314 -25.105 1.00 97.12 79 THR A C 1
ATOM 567 O O . THR A 1 79 ? 16.140 -0.497 -26.069 1.00 97.12 79 THR A O 1
ATOM 570 N N . ALA A 1 80 ? 16.539 -0.649 -23.863 1.00 97.38 80 ALA A N 1
ATOM 571 C CA . ALA A 1 80 ? 15.184 -1.029 -23.491 1.00 97.38 80 ALA A CA 1
ATOM 572 C C . ALA A 1 80 ? 14.505 0.139 -22.776 1.00 97.38 80 ALA A C 1
ATOM 574 O O . ALA A 1 80 ? 15.124 0.827 -21.964 1.00 97.38 80 ALA A O 1
ATOM 575 N N . SER A 1 81 ? 13.224 0.356 -23.059 1.00 98.06 81 SER A N 1
ATOM 576 C CA . SER A 1 81 ? 12.390 1.320 -22.343 1.00 98.06 81 SER A CA 1
ATOM 577 C C . SER A 1 81 ? 11.056 0.707 -21.954 1.00 98.06 81 SER A C 1
ATOM 579 O O . SER A 1 81 ? 10.537 -0.190 -22.622 1.00 98.06 81 SER A O 1
ATOM 581 N N . VAL A 1 82 ? 10.519 1.192 -20.843 1.00 98.56 82 VAL A N 1
ATOM 582 C CA . VAL A 1 82 ? 9.254 0.754 -20.266 1.00 98.56 82 VAL A CA 1
ATOM 583 C C . VAL A 1 82 ? 8.453 1.990 -19.895 1.00 98.56 82 VAL A C 1
ATOM 585 O O . VAL A 1 82 ? 8.984 2.891 -19.249 1.00 98.56 82 VAL A O 1
ATOM 588 N N . SER A 1 83 ? 7.176 2.011 -20.260 1.00 98.38 83 SER A N 1
ATOM 589 C CA . SER A 1 83 ? 6.226 3.052 -19.866 1.00 98.38 83 SER A CA 1
ATOM 590 C C . SER A 1 83 ? 5.013 2.411 -19.200 1.00 98.38 83 SER A C 1
ATOM 592 O O . SER A 1 83 ? 4.402 1.500 -19.756 1.00 98.38 83 SER A O 1
ATOM 594 N N . VAL A 1 84 ? 4.647 2.896 -18.016 1.00 98.31 84 VAL A N 1
ATOM 595 C CA . VAL A 1 84 ? 3.390 2.563 -17.339 1.00 98.31 84 VAL A CA 1
ATOM 596 C C . VAL A 1 84 ? 2.347 3.592 -17.752 1.00 98.31 84 VAL A C 1
ATOM 598 O O . VAL A 1 84 ? 2.544 4.793 -17.573 1.00 98.31 84 VAL A O 1
ATOM 601 N N . MET A 1 85 ? 1.236 3.117 -18.293 1.00 97.75 85 MET A N 1
ATOM 602 C CA . MET A 1 85 ? 0.177 3.911 -18.898 1.00 97.75 85 MET A CA 1
ATOM 603 C C . MET A 1 85 ? -1.109 3.800 -18.081 1.00 97.75 85 MET A C 1
ATOM 605 O O . MET A 1 85 ? -1.549 2.704 -17.725 1.00 97.75 85 MET A O 1
ATOM 609 N N . ASN A 1 86 ? -1.761 4.935 -17.841 1.00 96.38 86 ASN A N 1
ATOM 610 C CA . ASN A 1 86 ? -3.158 4.994 -17.427 1.00 96.38 86 ASN A CA 1
ATOM 611 C C . ASN A 1 86 ? -3.988 5.463 -18.619 1.00 96.38 86 ASN A C 1
ATOM 613 O O . ASN A 1 86 ? -4.027 6.654 -18.940 1.00 96.38 86 ASN A O 1
ATOM 617 N N . LYS A 1 87 ? -4.641 4.522 -19.305 1.00 91.94 87 LYS A N 1
ATOM 618 C CA . LYS A 1 87 ? -5.321 4.773 -20.584 1.00 91.94 87 LYS A CA 1
ATOM 619 C C . LYS A 1 87 ? -4.339 5.346 -21.616 1.00 91.94 87 LYS A C 1
ATOM 621 O O . LYS A 1 87 ? -3.557 4.604 -22.186 1.00 91.94 87 LYS A O 1
ATOM 626 N N . SER A 1 88 ? -4.370 6.655 -21.862 1.00 90.31 88 SER A N 1
ATOM 627 C CA . SER A 1 88 ? -3.499 7.331 -22.836 1.00 90.31 88 SER A CA 1
ATOM 628 C C . SER A 1 88 ? -2.441 8.226 -22.184 1.00 90.31 88 SER A C 1
ATOM 630 O O . SER A 1 88 ? -1.691 8.888 -22.894 1.00 90.31 88 SER A O 1
ATOM 632 N N . GLU A 1 89 ? -2.389 8.270 -20.853 1.00 95.25 89 GLU A N 1
ATOM 633 C CA . GLU A 1 89 ? -1.445 9.085 -20.091 1.00 95.25 89 GLU A CA 1
ATOM 634 C C . GLU A 1 89 ? -0.269 8.235 -19.607 1.00 95.25 89 GLU A C 1
ATOM 636 O O . GLU A 1 89 ? -0.469 7.154 -19.051 1.00 95.25 89 GLU A O 1
ATOM 641 N N . VAL A 1 90 ? 0.954 8.731 -19.805 1.00 97.12 90 VAL A N 1
ATOM 642 C CA . VAL A 1 90 ? 2.166 8.119 -19.246 1.00 97.12 90 VAL A CA 1
ATOM 643 C C . VAL A 1 90 ? 2.241 8.484 -17.765 1.00 97.12 90 VAL A C 1
ATOM 645 O O . VAL A 1 90 ? 2.384 9.652 -17.416 1.00 97.12 90 VAL A O 1
ATOM 648 N N . VAL A 1 91 ? 2.153 7.481 -16.897 1.00 97.00 91 VAL A N 1
ATOM 649 C CA . VAL A 1 91 ? 2.256 7.634 -15.438 1.00 97.00 91 VAL A CA 1
ATOM 650 C C . VAL A 1 91 ? 3.713 7.658 -14.994 1.00 97.00 91 VAL A C 1
ATOM 652 O O . VAL A 1 91 ? 4.095 8.434 -14.121 1.00 97.00 91 VAL A O 1
ATOM 655 N N . ALA A 1 92 ? 4.519 6.773 -15.571 1.00 97.44 92 ALA A N 1
ATOM 656 C CA . ALA A 1 92 ? 5.937 6.647 -15.288 1.00 97.44 92 ALA A CA 1
ATOM 657 C C . ALA A 1 92 ? 6.632 5.983 -16.469 1.00 97.44 92 ALA A C 1
ATOM 659 O O . ALA A 1 92 ? 6.030 5.175 -17.176 1.00 97.44 92 ALA A O 1
ATOM 660 N N . GLU A 1 93 ? 7.905 6.290 -16.657 1.00 97.81 93 GLU A N 1
ATOM 661 C CA . GLU A 1 93 ? 8.726 5.652 -17.671 1.00 97.81 93 GLU A CA 1
ATOM 662 C C . GLU A 1 93 ? 10.168 5.518 -17.196 1.00 97.81 93 GLU A C 1
ATOM 664 O O . GLU A 1 93 ? 10.638 6.269 -16.337 1.00 97.81 93 GLU A O 1
ATOM 669 N N . GLY A 1 94 ? 10.869 4.552 -17.770 1.00 97.69 94 GLY A N 1
ATOM 670 C CA . GLY A 1 94 ? 12.290 4.346 -17.558 1.00 97.69 94 GLY A CA 1
ATOM 671 C C . GLY A 1 94 ? 12.927 3.718 -18.784 1.00 97.69 94 GLY A C 1
ATOM 672 O O . GLY A 1 94 ? 12.258 3.093 -19.608 1.00 97.69 94 GLY A O 1
ATOM 673 N N . ALA A 1 95 ? 14.237 3.888 -18.904 1.00 97.69 95 ALA A N 1
ATOM 674 C CA . ALA A 1 95 ? 15.027 3.261 -19.946 1.00 97.69 95 ALA A CA 1
ATOM 675 C C . ALA A 1 95 ? 16.412 2.903 -19.411 1.00 97.69 95 ALA A C 1
ATOM 677 O O . ALA A 1 95 ? 16.936 3.585 -18.529 1.00 97.69 95 ALA A O 1
ATOM 678 N N . ALA A 1 96 ? 16.999 1.848 -19.960 1.00 97.38 96 ALA A N 1
ATOM 679 C CA . ALA A 1 96 ? 18.355 1.428 -19.649 1.00 97.38 96 ALA A CA 1
ATOM 680 C C . ALA A 1 96 ? 19.032 0.846 -20.893 1.00 97.38 96 ALA A C 1
ATOM 682 O O . ALA A 1 96 ? 18.379 0.275 -21.770 1.00 97.38 96 ALA A O 1
ATOM 683 N N . GLU A 1 97 ? 20.354 0.980 -20.949 1.00 96.94 97 GLU A N 1
ATOM 684 C CA . GLU A 1 97 ? 21.172 0.202 -21.872 1.00 96.94 97 GLU A CA 1
ATOM 685 C C . GLU A 1 97 ? 21.274 -1.232 -21.342 1.00 96.94 97 GLU A C 1
ATOM 687 O O . GLU A 1 97 ? 21.618 -1.457 -20.180 1.00 96.94 97 GLU A O 1
ATOM 692 N N . ILE A 1 98 ? 20.952 -2.199 -22.193 1.00 97.06 98 ILE A N 1
ATOM 693 C CA . ILE A 1 98 ? 20.960 -3.620 -21.871 1.00 97.06 98 ILE A CA 1
ATOM 694 C C . ILE A 1 98 ? 22.060 -4.282 -22.691 1.00 97.06 98 ILE A C 1
ATOM 696 O O . ILE A 1 98 ? 22.090 -4.162 -23.915 1.00 97.06 98 ILE A O 1
ATOM 700 N N . VAL A 1 99 ? 22.952 -4.994 -22.005 1.00 95.38 99 VAL A N 1
ATOM 701 C CA . VAL A 1 99 ? 24.022 -5.796 -22.605 1.00 95.38 99 VAL A CA 1
ATOM 702 C C . VAL A 1 99 ? 23.736 -7.247 -22.264 1.00 95.38 99 VAL A C 1
ATOM 704 O O . VAL A 1 99 ? 23.860 -7.621 -21.101 1.00 95.38 99 VAL A O 1
ATOM 707 N N . ASP A 1 100 ? 23.364 -8.052 -23.260 1.00 95.12 100 ASP A N 1
ATOM 708 C CA . ASP A 1 100 ? 22.832 -9.408 -23.075 1.00 95.12 100 ASP A CA 1
ATOM 709 C C . ASP A 1 100 ? 21.556 -9.418 -22.227 1.00 95.12 100 ASP A C 1
ATOM 711 O O . ASP A 1 100 ? 20.456 -9.401 -22.763 1.00 95.12 100 ASP A O 1
ATOM 715 N N . THR A 1 101 ? 21.692 -9.373 -20.902 1.00 97.00 101 THR A N 1
ATOM 716 C CA . THR A 1 101 ? 20.589 -9.316 -19.945 1.00 97.00 101 THR A CA 1
ATOM 717 C C . THR A 1 101 ? 20.773 -8.140 -18.997 1.00 97.00 101 THR A C 1
ATOM 719 O O . THR A 1 101 ? 21.876 -7.851 -18.537 1.00 97.00 101 THR A O 1
ATOM 722 N N . GLY A 1 102 ? 19.679 -7.468 -18.667 1.00 97.44 102 GLY A N 1
ATOM 723 C CA . GLY A 1 102 ? 19.687 -6.330 -17.761 1.00 97.44 102 GLY A CA 1
ATOM 724 C C . GLY A 1 102 ? 18.290 -5.982 -17.280 1.00 97.44 102 GLY A C 1
ATOM 725 O O . GLY A 1 102 ? 17.325 -6.708 -17.527 1.00 97.44 102 GLY A O 1
ATOM 726 N N . THR A 1 103 ? 18.192 -4.851 -16.594 1.00 98.12 103 THR A N 1
ATOM 727 C CA . THR A 1 103 ? 16.957 -4.433 -15.942 1.00 98.12 103 THR A CA 1
ATOM 728 C C . THR A 1 103 ? 16.697 -2.959 -16.207 1.00 98.12 103 THR A C 1
ATOM 730 O O . THR A 1 103 ? 17.611 -2.138 -16.147 1.00 98.12 103 THR A O 1
ATOM 733 N N . VAL A 1 104 ? 15.437 -2.624 -16.466 1.00 98.38 104 VAL A N 1
ATOM 734 C CA . VAL A 1 104 ? 14.935 -1.252 -16.407 1.00 98.38 104 VAL A CA 1
ATOM 735 C C . VAL A 1 104 ? 14.244 -1.078 -15.061 1.00 98.38 104 VAL A C 1
ATOM 737 O O . VAL A 1 104 ? 13.297 -1.804 -14.757 1.00 98.38 104 VAL A O 1
ATOM 740 N N . GLU A 1 105 ? 14.708 -0.121 -14.261 1.00 97.81 105 GLU A N 1
ATOM 741 C CA . GLU A 1 105 ? 14.123 0.194 -12.957 1.00 97.81 105 GLU A CA 1
ATOM 742 C C . GLU A 1 105 ? 13.782 1.674 -12.862 1.00 97.81 105 GLU A C 1
ATOM 744 O O . GLU A 1 105 ? 14.543 2.534 -13.309 1.00 97.81 105 GLU A O 1
ATOM 749 N N . PHE A 1 106 ? 12.638 1.983 -12.263 1.00 97.44 106 PHE A N 1
ATOM 750 C CA . PHE A 1 106 ? 12.245 3.359 -11.978 1.00 97.44 106 PHE A CA 1
ATOM 751 C C . PHE A 1 106 ? 11.259 3.409 -10.817 1.00 97.44 106 PHE A C 1
ATOM 753 O O . PHE A 1 106 ? 10.532 2.454 -10.537 1.00 97.44 106 PHE A O 1
ATOM 760 N N . LYS A 1 107 ? 11.224 4.554 -10.133 1.00 94.75 107 LYS A N 1
ATOM 761 C CA . LYS A 1 107 ? 10.256 4.795 -9.066 1.00 94.75 107 LYS A CA 1
ATOM 762 C C . LYS A 1 107 ? 8.884 5.068 -9.669 1.00 94.75 107 LYS A C 1
ATOM 764 O O . LYS A 1 107 ? 8.717 6.026 -10.422 1.00 94.75 107 LYS A O 1
ATOM 769 N N . LEU A 1 108 ? 7.905 4.256 -9.300 1.00 95.12 108 LEU A N 1
ATOM 770 C CA . LEU A 1 108 ? 6.515 4.484 -9.645 1.00 95.12 108 LEU A CA 1
ATOM 771 C C . LEU A 1 108 ? 5.952 5.573 -8.713 1.00 95.12 108 LEU A C 1
ATOM 773 O O . LEU A 1 108 ? 6.117 5.475 -7.494 1.00 95.12 108 LEU A O 1
ATOM 777 N N . PRO A 1 109 ? 5.305 6.629 -9.234 1.00 93.69 109 PRO A N 1
ATOM 778 C CA . PRO A 1 109 ? 4.660 7.619 -8.385 1.00 93.69 109 PRO A CA 1
ATOM 779 C C . PRO A 1 109 ? 3.496 6.997 -7.606 1.00 93.69 109 PRO A C 1
ATOM 781 O O . PRO A 1 109 ? 2.984 5.926 -7.943 1.00 93.69 109 PRO A O 1
ATOM 784 N N . SER A 1 110 ? 3.065 7.685 -6.550 1.00 89.38 110 SER A N 1
ATOM 785 C CA . SER A 1 110 ? 1.869 7.298 -5.806 1.00 89.38 110 SER A CA 1
ATOM 786 C C . SER A 1 110 ? 0.626 7.564 -6.657 1.00 89.38 110 SER A C 1
ATOM 788 O O . SER A 1 110 ? 0.183 8.702 -6.793 1.00 89.38 110 SER A O 1
ATOM 790 N N . VAL A 1 111 ? 0.088 6.500 -7.243 1.00 92.06 111 VAL A N 1
ATOM 791 C CA . VAL A 1 111 ? -1.128 6.483 -8.062 1.00 92.06 111 VAL A CA 1
ATOM 792 C C . VAL A 1 111 ? -2.189 5.568 -7.467 1.00 92.06 111 VAL A C 1
ATOM 794 O O . VAL A 1 111 ? -1.884 4.714 -6.631 1.00 92.06 111 VAL A O 1
ATOM 797 N N . ALA A 1 112 ? -3.431 5.751 -7.913 1.00 90.81 112 ALA A N 1
ATOM 798 C CA . ALA A 1 112 ? -4.559 4.968 -7.438 1.00 90.81 112 ALA A CA 1
ATOM 799 C C . ALA A 1 112 ? -4.411 3.483 -7.798 1.00 90.81 112 ALA A C 1
ATOM 801 O O . ALA A 1 112 ? -3.995 3.152 -8.915 1.00 90.81 112 ALA A O 1
ATOM 802 N N . ALA A 1 113 ? -4.803 2.591 -6.892 1.00 91.56 113 ALA A N 1
ATOM 803 C CA . ALA A 1 113 ? -4.873 1.165 -7.197 1.00 91.56 113 ALA A CA 1
ATOM 804 C C . ALA A 1 113 ? -5.861 0.887 -8.349 1.00 91.56 113 ALA A C 1
ATOM 806 O O . ALA A 1 113 ? -6.946 1.469 -8.418 1.00 91.56 113 ALA A O 1
ATOM 807 N N . GLY A 1 114 ? -5.509 -0.023 -9.256 1.00 94.38 114 GLY A N 1
ATOM 808 C CA . GLY A 1 114 ? -6.332 -0.317 -10.425 1.00 94.38 114 GLY A CA 1
ATOM 809 C C . GLY A 1 114 ? -5.598 -1.065 -11.527 1.00 94.38 114 GLY A C 1
ATOM 810 O O . GLY A 1 114 ? -4.500 -1.581 -11.325 1.00 94.38 114 GLY A O 1
ATOM 811 N N . ASP A 1 115 ? -6.230 -1.112 -12.694 1.00 96.94 115 ASP A N 1
ATOM 812 C CA . ASP A 1 115 ? -5.689 -1.770 -13.877 1.00 96.94 115 ASP A CA 1
ATOM 813 C C . ASP A 1 115 ? -5.029 -0.730 -14.788 1.00 96.94 115 ASP A C 1
ATOM 815 O O . ASP A 1 115 ? -5.603 0.321 -15.083 1.00 96.94 115 ASP A O 1
ATOM 819 N N . TYR A 1 116 ? -3.805 -1.035 -15.204 1.00 97.75 116 TYR A N 1
ATOM 820 C CA . TYR A 1 116 ? -2.929 -0.186 -16.002 1.00 97.75 116 TYR A CA 1
ATOM 821 C C . TYR A 1 116 ? -2.361 -1.000 -17.160 1.00 97.75 116 TYR A C 1
ATOM 823 O O . TYR A 1 116 ? -2.540 -2.217 -17.246 1.00 97.75 116 TYR A O 1
ATOM 831 N N . GLU A 1 117 ? -1.656 -0.326 -18.054 1.00 97.94 117 GLU A N 1
ATOM 832 C CA . GLU A 1 117 ? -1.012 -0.955 -19.197 1.00 97.94 117 GLU A CA 1
ATOM 833 C C . GLU A 1 117 ? 0.488 -0.653 -19.175 1.00 97.94 117 GLU A C 1
ATOM 835 O O . GLU A 1 117 ? 0.897 0.470 -18.893 1.00 97.94 117 GLU A O 1
ATOM 840 N N . VAL A 1 118 ? 1.322 -1.659 -19.421 1.00 98.19 118 VAL A N 1
ATOM 841 C CA . VAL A 1 118 ? 2.774 -1.506 -19.534 1.00 98.19 118 VAL A CA 1
ATOM 842 C C . VAL A 1 118 ? 3.158 -1.680 -20.987 1.00 98.19 118 VAL A C 1
ATOM 844 O O . VAL A 1 118 ? 2.905 -2.730 -21.574 1.00 98.19 118 VAL A O 1
ATOM 847 N N . VAL A 1 119 ? 3.815 -0.665 -21.537 1.00 98.25 119 VAL A N 1
ATOM 848 C CA . VAL A 1 119 ? 4.388 -0.696 -22.879 1.00 98.25 119 VAL A CA 1
ATOM 849 C C . VAL A 1 119 ? 5.888 -0.905 -22.756 1.00 98.25 119 VAL A C 1
ATOM 851 O O . VAL A 1 119 ? 6.577 -0.102 -22.127 1.00 98.25 119 VAL A O 1
ATOM 854 N N . VAL A 1 120 ? 6.398 -1.966 -23.373 1.00 97.94 120 VAL A N 1
ATOM 855 C CA . VAL A 1 120 ? 7.832 -2.260 -23.458 1.00 97.94 120 VAL A CA 1
ATOM 856 C C . VAL A 1 120 ? 8.325 -2.003 -24.875 1.00 97.94 120 VAL A C 1
ATOM 858 O O . VAL A 1 120 ? 7.647 -2.346 -25.844 1.00 97.94 120 VAL A O 1
ATOM 861 N N . LYS A 1 121 ? 9.506 -1.397 -25.007 1.00 97.50 121 LYS A N 1
ATOM 862 C CA . LYS A 1 121 ? 10.158 -1.163 -26.300 1.00 97.50 121 LYS A CA 1
ATOM 863 C C . LYS A 1 121 ? 11.626 -1.548 -26.238 1.00 97.50 121 LYS A C 1
ATOM 865 O O . LYS A 1 121 ? 12.338 -1.069 -25.357 1.00 97.50 121 LYS A O 1
ATOM 870 N N . ALA A 1 122 ? 12.060 -2.373 -27.182 1.00 95.94 122 ALA A N 1
ATOM 871 C CA . ALA A 1 122 ? 13.448 -2.798 -27.345 1.00 95.94 122 ALA A CA 1
ATOM 872 C C . ALA A 1 122 ? 13.660 -3.382 -28.750 1.00 95.94 122 ALA A C 1
ATOM 874 O O . ALA A 1 122 ? 12.725 -3.947 -29.321 1.00 95.94 122 ALA A O 1
ATOM 875 N N . ALA A 1 123 ? 14.879 -3.279 -29.288 1.00 91.50 123 ALA A N 1
ATOM 876 C CA . ALA A 1 123 ? 15.262 -3.857 -30.584 1.00 91.50 123 ALA A CA 1
ATOM 877 C C . ALA A 1 123 ? 14.307 -3.463 -31.735 1.00 91.50 123 ALA A C 1
ATOM 879 O O . ALA A 1 123 ? 13.961 -4.274 -32.591 1.00 91.50 123 ALA A O 1
ATOM 880 N N . GLY A 1 124 ? 13.811 -2.221 -31.722 1.00 89.44 124 GLY A N 1
ATOM 881 C CA . GLY A 1 124 ? 12.826 -1.715 -32.687 1.00 89.44 124 GLY A CA 1
ATOM 882 C C . GLY A 1 124 ? 11.389 -2.246 -32.547 1.00 89.44 124 GLY A C 1
ATOM 883 O O . GLY A 1 124 ? 10.523 -1.849 -33.329 1.00 89.44 124 GLY A O 1
ATOM 884 N N . PHE A 1 125 ? 11.099 -3.097 -31.562 1.00 93.38 125 PHE A N 1
ATOM 885 C CA . PHE A 1 125 ? 9.758 -3.614 -31.285 1.00 93.38 125 PHE A CA 1
ATOM 886 C C . PHE A 1 125 ? 9.065 -2.841 -30.162 1.00 93.38 125 PHE A C 1
ATOM 888 O O . PHE A 1 125 ? 9.707 -2.193 -29.335 1.00 93.38 125 PHE A O 1
ATOM 895 N N . SER A 1 126 ? 7.734 -2.928 -30.131 1.00 95.88 126 SER A N 1
ATOM 896 C CA . SER A 1 126 ? 6.887 -2.343 -29.092 1.00 95.88 126 SER A CA 1
ATOM 897 C C . SER A 1 126 ? 5.739 -3.295 -28.793 1.00 95.88 126 SER A C 1
ATOM 899 O O . SER A 1 126 ? 4.937 -3.567 -29.681 1.00 95.88 126 SER A O 1
ATOM 901 N N . GLU A 1 127 ? 5.639 -3.752 -27.551 1.00 96.62 127 GLU A N 1
ATOM 902 C CA . GLU A 1 127 ? 4.560 -4.629 -27.085 1.00 96.62 127 GLU A CA 1
ATOM 903 C C . GLU A 1 127 ? 3.892 -4.041 -25.847 1.00 96.62 127 GLU A C 1
ATOM 905 O O . GLU A 1 127 ? 4.487 -3.235 -25.126 1.00 96.62 127 GLU A O 1
ATOM 910 N N . SER A 1 128 ? 2.644 -4.439 -25.615 1.00 96.62 128 SER A N 1
ATOM 911 C CA . SER A 1 128 ? 1.827 -3.931 -24.518 1.00 96.62 128 SER A CA 1
ATOM 912 C C . SER A 1 128 ? 1.185 -5.065 -23.728 1.00 96.62 128 SER A C 1
ATOM 914 O O . SER A 1 128 ? 0.701 -6.036 -24.310 1.00 96.62 128 SER A O 1
ATOM 916 N N . THR A 1 129 ? 1.161 -4.946 -22.401 1.00 97.00 129 THR A N 1
ATOM 917 C CA . THR A 1 129 ? 0.534 -5.930 -21.510 1.00 97.00 129 THR A CA 1
ATOM 918 C C . THR A 1 129 ? -0.214 -5.248 -20.365 1.00 97.00 129 THR A C 1
ATOM 920 O O . THR A 1 129 ? 0.285 -4.268 -19.806 1.00 97.00 129 THR A O 1
ATOM 923 N N . PRO A 1 130 ? -1.392 -5.754 -19.956 1.00 97.50 130 PRO A N 1
ATOM 924 C CA . PRO A 1 130 ? -2.057 -5.256 -18.762 1.00 97.50 130 PRO A CA 1
ATOM 925 C C . PRO A 1 130 ? -1.248 -5.593 -17.504 1.00 97.50 130 PRO A C 1
ATOM 927 O O . PRO A 1 130 ? -0.619 -6.651 -17.413 1.00 97.50 130 PRO A O 1
ATOM 930 N N . VAL A 1 131 ? -1.318 -4.709 -16.514 1.00 97.62 131 VAL A N 1
ATOM 931 C CA . VAL A 1 131 ? -0.745 -4.891 -15.178 1.00 97.62 131 VAL A CA 1
ATOM 932 C C . VAL A 1 131 ? -1.716 -4.369 -14.127 1.00 97.62 131 VAL A C 1
ATOM 934 O O . VAL A 1 131 ? -2.484 -3.440 -14.384 1.00 97.62 131 VAL A O 1
ATOM 937 N N . ARG A 1 132 ? -1.670 -4.924 -12.917 1.00 96.88 132 ARG A N 1
ATOM 938 C CA . ARG A 1 132 ? -2.412 -4.379 -11.778 1.00 96.88 132 ARG A CA 1
ATOM 939 C C . ARG A 1 132 ? -1.493 -3.547 -10.893 1.00 96.88 132 ARG A C 1
ATOM 941 O O . ARG A 1 132 ? -0.461 -4.041 -10.452 1.00 96.88 132 ARG A O 1
ATOM 948 N N . ILE A 1 133 ? -1.863 -2.306 -10.600 1.00 95.38 133 ILE A N 1
ATOM 949 C CA . ILE A 1 133 ? -1.192 -1.505 -9.572 1.00 95.38 133 ILE A CA 1
ATOM 950 C C . ILE A 1 133 ? -1.990 -1.632 -8.279 1.00 95.38 133 ILE A C 1
ATOM 952 O O . ILE A 1 133 ? -3.194 -1.381 -8.251 1.00 95.38 133 ILE A O 1
ATOM 956 N N . GLU A 1 134 ? -1.322 -2.023 -7.202 1.00 92.31 134 GLU A N 1
ATOM 957 C CA . GLU A 1 134 ? -1.893 -2.070 -5.858 1.00 92.31 134 GLU A CA 1
ATOM 958 C C . GLU A 1 134 ? -1.305 -0.971 -4.968 1.00 92.31 134 GLU A C 1
ATOM 960 O O . GLU A 1 134 ? -0.281 -0.362 -5.291 1.00 92.31 134 GLU A O 1
ATOM 965 N N . ALA A 1 135 ? -1.943 -0.726 -3.821 1.00 89.12 135 ALA A N 1
ATOM 966 C CA . ALA A 1 135 ? -1.399 0.166 -2.805 1.00 89.12 135 ALA A CA 1
ATOM 967 C C . ALA A 1 135 ? 0.021 -0.279 -2.405 1.00 89.12 135 ALA A C 1
ATOM 969 O O . ALA A 1 135 ? 0.273 -1.476 -2.225 1.00 89.12 135 ALA A O 1
ATOM 970 N N . GLY A 1 136 ? 0.937 0.687 -2.280 1.00 86.88 136 GLY A N 1
ATOM 971 C CA . GLY A 1 136 ? 2.304 0.437 -1.809 1.00 86.88 136 GLY A CA 1
ATOM 972 C C . GLY A 1 136 ? 2.395 0.195 -0.308 1.00 86.88 136 GLY A C 1
ATOM 973 O O . GLY A 1 136 ? 3.333 -0.438 0.156 1.00 86.88 136 GLY A O 1
ATOM 974 N N . THR A 1 137 ? 1.396 0.650 0.448 1.00 89.88 137 THR A N 1
ATOM 975 C CA . THR A 1 137 ? 1.312 0.411 1.888 1.00 89.88 137 THR A CA 1
ATOM 976 C C . THR A 1 137 ? 0.350 -0.736 2.167 1.00 89.88 137 THR A C 1
ATOM 978 O O . THR A 1 137 ? -0.795 -0.732 1.721 1.00 89.88 137 THR A O 1
ATOM 981 N N . LEU A 1 138 ? 0.801 -1.708 2.947 1.00 92.44 138 LEU A N 1
ATOM 982 C CA . LEU A 1 138 ? -0.015 -2.729 3.585 1.00 92.44 138 LEU A CA 1
ATOM 983 C C . LEU A 1 138 ? -0.355 -2.250 4.994 1.00 92.44 138 LEU A C 1
ATOM 985 O O . LEU A 1 138 ? 0.538 -1.855 5.743 1.00 92.44 138 LEU A O 1
ATOM 989 N N . LEU A 1 139 ? -1.636 -2.286 5.355 1.00 95.31 139 LEU A N 1
ATOM 990 C CA . LEU A 1 139 ? -2.118 -1.805 6.645 1.00 95.31 139 LEU A CA 1
ATOM 991 C C . LEU A 1 139 ? -2.778 -2.945 7.420 1.00 95.31 139 LEU A C 1
ATOM 993 O O . LEU A 1 139 ? -3.696 -3.596 6.922 1.00 95.31 139 LEU A O 1
ATOM 997 N N . PHE A 1 140 ? -2.336 -3.153 8.654 1.00 96.88 140 PHE A N 1
ATOM 998 C CA . PHE A 1 140 ? -2.893 -4.133 9.580 1.00 96.88 140 PHE A CA 1
ATOM 999 C C . PHE A 1 140 ? -3.440 -3.421 10.810 1.00 96.88 140 PHE A C 1
ATOM 1001 O O . PHE A 1 140 ? -2.876 -2.428 11.272 1.00 96.88 140 PHE A O 1
ATOM 1008 N N . LEU A 1 141 ? -4.545 -3.941 11.334 1.00 97.94 141 LEU A N 1
ATOM 1009 C CA . LEU A 1 141 ? -5.181 -3.464 12.550 1.00 97.94 141 LEU A CA 1
ATOM 1010 C C . LEU A 1 141 ? -5.374 -4.654 13.478 1.00 97.94 141 LEU A C 1
ATOM 1012 O O . LEU A 1 141 ? -5.999 -5.645 13.108 1.00 97.94 141 LEU A O 1
ATOM 1016 N N . GLU A 1 142 ? -4.826 -4.544 14.676 1.00 97.81 142 GLU A N 1
ATOM 1017 C CA . GLU A 1 142 ? -4.861 -5.581 15.696 1.00 97.81 142 GLU A CA 1
ATOM 1018 C C . GLU A 1 142 ? -5.459 -5.024 16.981 1.00 97.81 142 GLU A C 1
ATOM 1020 O O . GLU A 1 142 ? -5.331 -3.832 17.277 1.00 97.81 142 GLU A O 1
ATOM 1025 N N . THR A 1 143 ? -6.066 -5.905 17.768 1.00 98.06 143 THR A N 1
ATOM 1026 C CA . THR A 1 143 ? -6.536 -5.600 19.118 1.00 98.06 143 THR A CA 1
ATOM 1027 C C . THR A 1 143 ? -5.946 -6.575 20.122 1.00 98.06 143 THR A C 1
ATOM 1029 O O . THR A 1 143 ? -5.574 -7.699 19.783 1.00 98.06 143 THR A O 1
ATOM 1032 N N . ASP A 1 144 ? -5.868 -6.160 21.383 1.00 97.81 144 ASP A N 1
ATOM 1033 C CA . ASP A 1 144 ? -5.358 -7.012 22.460 1.00 97.81 144 ASP A CA 1
ATOM 1034 C C . ASP A 1 144 ? -6.305 -8.181 22.799 1.00 97.81 144 ASP A C 1
ATOM 1036 O O . ASP A 1 144 ? -5.863 -9.230 23.275 1.00 97.81 144 ASP A O 1
ATOM 1040 N N . LYS A 1 145 ? -7.611 -8.028 22.537 1.00 95.88 145 LYS A N 1
ATOM 1041 C CA . LYS A 1 145 ? -8.638 -9.055 22.759 1.00 95.88 145 LYS A CA 1
ATOM 1042 C C . LYS A 1 145 ? -9.671 -9.071 21.621 1.00 95.88 145 LYS A C 1
ATOM 1044 O O . LYS A 1 145 ? -9.989 -8.025 21.061 1.00 95.88 145 LYS A O 1
ATOM 1049 N N . PRO A 1 146 ? -10.282 -10.232 21.321 1.00 95.88 146 PRO A N 1
ATOM 1050 C CA . PRO A 1 146 ? -11.420 -10.312 20.399 1.00 95.88 146 PRO A CA 1
ATOM 1051 C C . PRO A 1 146 ? -12.774 -9.992 21.066 1.00 95.88 146 PRO A C 1
ATOM 1053 O O . PRO A 1 146 ? -13.777 -9.809 20.375 1.00 95.88 146 PRO A O 1
ATOM 1056 N N . ILE A 1 147 ? -12.835 -9.974 22.407 1.00 96.12 147 ILE A N 1
ATOM 1057 C CA . ILE A 1 147 ? -14.059 -9.754 23.194 1.00 96.12 147 ILE A CA 1
ATOM 1058 C C . ILE A 1 147 ? -13.764 -8.798 24.356 1.00 96.12 147 ILE A C 1
ATOM 1060 O O . ILE A 1 147 ? -12.813 -9.014 25.110 1.00 96.12 147 ILE A O 1
ATOM 1064 N N . TYR A 1 148 ? -14.623 -7.798 24.543 1.00 96.69 148 TYR A N 1
ATOM 1065 C CA . TYR A 1 148 ? -14.552 -6.801 25.607 1.00 96.69 148 TYR A CA 1
ATOM 1066 C C . TYR A 1 148 ? -15.836 -6.760 26.429 1.00 96.69 148 TYR A C 1
ATOM 1068 O O . TYR A 1 148 ? -16.942 -6.980 25.931 1.00 96.69 148 TYR A O 1
ATOM 1076 N N . LYS A 1 149 ? -15.682 -6.425 27.706 1.00 96.06 149 LYS A N 1
ATOM 1077 C CA . LYS A 1 149 ? -16.782 -6.131 28.623 1.00 96.06 149 LYS A CA 1
ATOM 1078 C C . LYS A 1 149 ? -17.037 -4.622 28.682 1.00 96.06 149 LYS A C 1
ATOM 1080 O O . LYS A 1 149 ? -16.109 -3.839 28.474 1.00 96.06 149 LYS A O 1
ATOM 1085 N N . PRO A 1 150 ? -18.261 -4.200 29.040 1.00 96.81 150 PRO A N 1
ATOM 1086 C CA . PRO A 1 150 ? -18.532 -2.810 29.394 1.00 96.81 150 PRO A CA 1
ATOM 1087 C C . PRO A 1 150 ? -17.522 -2.249 30.407 1.00 96.81 150 PRO A C 1
ATOM 1089 O O . PRO A 1 150 ? -17.155 -2.939 31.359 1.00 96.81 150 PRO A O 1
ATOM 1092 N N . GLY A 1 151 ? -17.082 -1.007 30.197 1.00 96.19 151 GLY A N 1
ATOM 1093 C CA . GLY A 1 151 ? -16.079 -0.328 31.025 1.00 96.19 151 GLY A CA 1
ATOM 1094 C C . GLY A 1 151 ? -14.617 -0.713 30.761 1.00 96.19 151 GLY A C 1
ATOM 1095 O O . GLY A 1 151 ? -13.735 -0.161 31.413 1.00 96.19 151 GLY A O 1
ATOM 1096 N N . GLN A 1 152 ? -14.329 -1.650 29.849 1.00 96.75 152 GLN A N 1
ATOM 1097 C CA . GLN A 1 152 ? -12.951 -1.956 29.444 1.00 96.75 152 GLN A CA 1
ATOM 1098 C C . GLN A 1 152 ? -12.440 -0.991 28.372 1.00 96.75 152 GLN A C 1
ATOM 1100 O O . GLN A 1 152 ? -13.217 -0.399 27.633 1.00 96.75 152 GLN A O 1
ATOM 1105 N N . THR A 1 153 ? -11.122 -0.892 28.242 1.00 98.06 153 THR A N 1
ATOM 1106 C CA . THR A 1 153 ? -10.476 -0.185 27.134 1.00 98.06 153 THR A CA 1
ATOM 1107 C C . THR A 1 153 ? -10.155 -1.164 26.011 1.00 98.06 153 THR A C 1
ATOM 1109 O O . THR A 1 153 ? -9.630 -2.249 26.267 1.00 98.06 153 THR A O 1
ATOM 1112 N N . ILE A 1 154 ? -10.491 -0.787 24.777 1.00 98.00 154 ILE A N 1
ATOM 1113 C CA . ILE A 1 154 ? -10.009 -1.452 23.566 1.00 98.00 154 ILE A CA 1
ATOM 1114 C C . ILE A 1 154 ? -8.638 -0.872 23.249 1.00 98.00 154 ILE A C 1
ATOM 1116 O O . ILE A 1 154 ? -8.540 0.314 22.932 1.00 98.00 154 ILE A O 1
ATOM 1120 N N . GLU A 1 155 ? -7.600 -1.699 23.321 1.00 98.31 155 GLU A N 1
ATOM 1121 C CA . GLU A 1 155 ? -6.251 -1.337 22.892 1.00 98.31 155 GLU A CA 1
ATOM 1122 C C . GLU A 1 155 ? -6.047 -1.816 21.456 1.00 98.31 155 GLU A C 1
ATOM 1124 O O . GLU A 1 155 ? -6.278 -2.985 21.139 1.00 98.31 155 GLU A O 1
ATOM 1129 N N . MET A 1 156 ? -5.642 -0.899 20.580 1.00 98.19 156 MET A N 1
ATOM 1130 C CA . MET A 1 156 ? -5.460 -1.148 19.155 1.00 98.19 156 MET A CA 1
ATOM 1131 C C . MET A 1 156 ? -4.036 -0.834 18.729 1.00 98.19 156 MET A C 1
ATOM 1133 O O . MET A 1 156 ? -3.452 0.175 19.139 1.00 98.19 156 MET A O 1
ATOM 1137 N N . ARG A 1 157 ? -3.518 -1.653 17.819 1.00 98.00 157 ARG A N 1
ATOM 1138 C CA . ARG A 1 157 ? -2.251 -1.425 17.133 1.00 98.00 157 ARG A CA 1
ATOM 1139 C C . ARG A 1 157 ? -2.484 -1.391 15.629 1.00 98.00 157 ARG A C 1
ATOM 1141 O O . ARG A 1 157 ? -3.054 -2.318 15.064 1.00 98.00 157 ARG A O 1
ATOM 1148 N N . VAL A 1 158 ? -2.023 -0.319 15.000 1.00 98.25 158 VAL A N 1
ATOM 1149 C CA . VAL A 1 158 ? -1.917 -0.186 13.548 1.00 98.25 158 VAL A CA 1
ATOM 1150 C C . VAL A 1 158 ? -0.489 -0.534 13.152 1.00 98.25 158 VAL A C 1
ATOM 1152 O O . VAL A 1 158 ? 0.449 -0.020 13.762 1.00 98.25 158 VAL A O 1
ATOM 1155 N N . VAL A 1 159 ? -0.329 -1.381 12.138 1.00 98.06 159 VAL A N 1
ATOM 1156 C CA . VAL A 1 159 ? 0.971 -1.702 11.537 1.00 98.06 159 VAL A CA 1
ATOM 1157 C C . VAL A 1 159 ? 0.934 -1.347 10.055 1.00 98.06 159 VAL A C 1
ATOM 1159 O O . VAL A 1 159 ? 0.032 -1.787 9.345 1.00 98.06 159 VAL A O 1
ATOM 1162 N N . ALA A 1 160 ? 1.898 -0.558 9.591 1.00 96.75 160 ALA A N 1
ATOM 1163 C CA . ALA A 1 160 ? 2.064 -0.164 8.199 1.00 96.75 160 ALA A CA 1
ATOM 1164 C C . ALA A 1 160 ? 3.379 -0.728 7.647 1.00 96.75 160 ALA A C 1
ATOM 1166 O O . ALA A 1 160 ? 4.461 -0.441 8.167 1.00 96.75 160 ALA A O 1
ATOM 1167 N N . LEU A 1 161 ? 3.281 -1.524 6.584 1.00 95.00 161 LEU A N 1
ATOM 1168 C CA . LEU A 1 161 ? 4.413 -2.143 5.893 1.00 95.00 161 LEU A CA 1
ATOM 1169 C C . LEU A 1 161 ? 4.407 -1.766 4.407 1.00 95.00 161 LEU A C 1
ATOM 1171 O O . LEU A 1 161 ? 3.366 -1.395 3.874 1.00 95.00 161 LEU A O 1
ATOM 1175 N N . ASN A 1 162 ? 5.540 -1.894 3.724 1.00 90.50 162 ASN A N 1
ATOM 1176 C CA . ASN A 1 162 ? 5.604 -1.849 2.262 1.00 90.50 162 ASN A CA 1
ATOM 1177 C C . ASN A 1 162 ? 5.411 -3.248 1.636 1.00 90.50 162 ASN A C 1
ATOM 1179 O O . ASN A 1 162 ? 5.224 -4.243 2.345 1.00 90.50 162 ASN A O 1
ATOM 1183 N N . GLY A 1 163 ? 5.493 -3.346 0.309 1.00 85.06 163 GLY A N 1
ATOM 1184 C CA . GLY A 1 163 ? 5.399 -4.597 -0.450 1.00 85.06 163 GLY A CA 1
ATOM 1185 C C . GLY A 1 163 ? 6.484 -5.630 -0.119 1.00 85.06 163 GLY A C 1
ATOM 1186 O O . GLY A 1 163 ? 6.255 -6.826 -0.286 1.00 85.06 163 GLY A O 1
ATOM 1187 N N . GLU A 1 164 ? 7.626 -5.201 0.424 1.00 88.12 164 GLU A N 1
ATOM 1188 C CA . GLU A 1 164 ? 8.696 -6.075 0.932 1.00 88.12 164 GLU A CA 1
ATOM 1189 C C . GLU A 1 164 ? 8.505 -6.481 2.406 1.00 88.12 164 GLU A C 1
ATOM 1191 O O . GLU A 1 164 ? 9.408 -7.062 3.010 1.00 88.12 164 GLU A O 1
ATOM 1196 N N . LEU A 1 165 ? 7.352 -6.165 3.009 1.00 92.00 165 LEU A N 1
ATOM 1197 C CA . LEU A 1 165 ? 7.059 -6.366 4.434 1.00 92.00 165 LEU A CA 1
ATOM 1198 C C . LEU A 1 165 ? 8.010 -5.607 5.374 1.00 92.00 165 LEU A C 1
ATOM 1200 O O . LEU A 1 165 ? 8.175 -5.978 6.538 1.00 92.00 165 LEU A O 1
ATOM 1204 N N . ARG A 1 166 ? 8.631 -4.528 4.891 1.00 93.44 166 ARG A N 1
ATOM 1205 C CA . ARG A 1 166 ? 9.427 -3.617 5.717 1.00 93.44 166 ARG A CA 1
ATOM 1206 C C . ARG A 1 166 ? 8.534 -2.540 6.325 1.00 93.44 166 ARG A C 1
ATOM 1208 O O . ARG A 1 166 ? 7.606 -2.086 5.657 1.00 93.44 166 ARG A O 1
ATOM 1215 N N . PRO A 1 167 ? 8.820 -2.096 7.556 1.00 96.06 167 PRO A N 1
ATOM 1216 C CA . PRO A 1 167 ? 8.050 -1.042 8.197 1.00 96.06 167 PRO A CA 1
ATOM 1217 C C . PRO A 1 167 ? 8.120 0.274 7.424 1.00 96.06 167 PRO A C 1
ATOM 1219 O O . PRO A 1 167 ? 9.180 0.652 6.919 1.00 96.06 167 PRO A O 1
ATOM 1222 N N . VAL A 1 168 ? 6.991 0.983 7.365 1.00 93.69 168 VAL A N 1
ATOM 1223 C CA . VAL A 1 168 ? 6.906 2.327 6.783 1.00 93.69 168 VAL A CA 1
ATOM 1224 C C . VAL A 1 168 ? 6.199 3.297 7.720 1.00 93.69 168 VAL A C 1
ATOM 1226 O O . VAL A 1 168 ? 5.217 2.958 8.382 1.00 93.69 168 VAL A O 1
ATOM 1229 N N . GLN A 1 169 ? 6.692 4.534 7.740 1.00 95.00 169 GLN A N 1
ATOM 1230 C CA . GLN A 1 169 ? 6.005 5.649 8.382 1.00 95.00 169 GLN A CA 1
ATOM 1231 C C . GLN A 1 169 ? 4.872 6.118 7.470 1.00 95.00 169 GLN A C 1
ATOM 1233 O O . GLN A 1 169 ? 5.106 6.548 6.340 1.00 95.00 169 GLN A O 1
ATOM 1238 N N . ALA A 1 170 ? 3.645 6.016 7.959 1.00 93.44 170 ALA A N 1
ATOM 1239 C CA . ALA A 1 170 ? 2.431 6.346 7.241 1.00 93.44 170 ALA A CA 1
ATOM 1240 C C . ALA A 1 170 ? 1.431 7.003 8.194 1.00 93.44 170 ALA A C 1
ATOM 1242 O O . ALA A 1 170 ? 1.292 6.617 9.358 1.00 93.44 170 ALA A O 1
ATOM 1243 N N . GLU A 1 171 ? 0.709 7.998 7.689 1.00 96.44 171 GLU A N 1
ATOM 1244 C CA . GLU A 1 171 ? -0.472 8.513 8.369 1.00 96.44 171 GLU A CA 1
ATOM 1245 C C . GLU A 1 171 ? -1.646 7.563 8.106 1.00 96.44 171 GLU A C 1
ATOM 1247 O O . GLU A 1 171 ? -1.933 7.209 6.959 1.00 96.44 171 GLU A O 1
ATOM 1252 N N . ALA A 1 172 ? -2.324 7.138 9.168 1.00 96.69 172 ALA A N 1
ATOM 1253 C CA . ALA A 1 172 ? -3.482 6.265 9.110 1.00 96.69 172 ALA A CA 1
ATOM 1254 C C . ALA A 1 172 ? -4.638 6.853 9.923 1.00 96.69 172 ALA A C 1
ATOM 1256 O O . ALA A 1 172 ? -4.461 7.393 11.014 1.00 96.69 172 ALA A O 1
ATOM 1257 N N . THR A 1 173 ? -5.856 6.720 9.413 1.00 98.00 173 THR A N 1
ATOM 1258 C CA . THR A 1 173 ? -7.077 7.056 10.148 1.00 98.00 173 THR A CA 1
ATOM 1259 C C . THR A 1 173 ? -7.700 5.780 10.691 1.00 98.00 173 THR A C 1
ATOM 1261 O O . THR A 1 173 ? -8.041 4.901 9.909 1.00 98.00 173 THR A O 1
ATOM 1264 N N . VAL A 1 174 ? -7.893 5.703 12.007 1.00 98.38 174 VAL A N 1
ATOM 1265 C CA . VAL A 1 174 ? -8.627 4.627 12.688 1.00 98.38 174 VAL A CA 1
ATOM 1266 C C . VAL A 1 174 ? -10.048 5.097 12.984 1.00 98.38 174 VAL A C 1
ATOM 1268 O O . VAL A 1 174 ? -10.241 6.177 13.547 1.00 98.38 174 VAL A O 1
ATOM 1271 N N . GLU A 1 175 ? -11.043 4.290 12.636 1.00 98.31 175 GLU A N 1
ATOM 1272 C CA . GLU A 1 175 ? -12.463 4.531 12.895 1.00 98.31 175 GLU A CA 1
ATOM 1273 C C . GLU A 1 175 ? -13.113 3.323 13.572 1.00 98.31 175 GLU A C 1
ATOM 1275 O O . GLU A 1 175 ? -12.745 2.180 13.312 1.00 98.31 175 GLU A O 1
ATOM 1280 N N . ILE A 1 176 ? -14.092 3.577 14.446 1.00 98.31 176 ILE A N 1
ATOM 1281 C CA . ILE A 1 176 ? -14.840 2.520 15.142 1.00 98.31 176 ILE A CA 1
ATOM 1282 C C . ILE A 1 176 ? -16.330 2.797 15.034 1.00 98.31 176 ILE A C 1
ATOM 1284 O O . ILE A 1 176 ? -16.799 3.899 15.351 1.00 98.31 176 ILE A O 1
ATOM 1288 N N . GLN A 1 177 ? -17.060 1.775 14.607 1.00 98.44 177 GLN A N 1
ATOM 1289 C CA . GLN A 1 177 ? -18.511 1.741 14.559 1.00 98.44 177 GLN A CA 1
ATOM 1290 C C . GLN A 1 177 ? -19.031 0.763 15.609 1.00 98.44 177 GLN A C 1
ATOM 1292 O O . GLN A 1 177 ? -18.539 -0.360 15.731 1.00 98.44 177 GLN A O 1
ATOM 1297 N N . ASP A 1 178 ? -20.023 1.201 16.377 1.00 97.81 178 ASP A N 1
ATOM 1298 C CA . ASP A 1 178 ? -20.683 0.345 17.354 1.00 97.81 178 ASP A CA 1
ATOM 1299 C C . ASP A 1 178 ? -21.598 -0.701 16.687 1.00 97.81 178 ASP A C 1
ATOM 1301 O O . ASP A 1 178 ? -21.783 -0.723 15.469 1.00 97.81 178 ASP A O 1
ATOM 1305 N N . ALA A 1 179 ? -22.238 -1.546 17.499 1.00 96.88 179 ALA A N 1
ATOM 1306 C CA . ALA A 1 179 ? -23.151 -2.588 17.022 1.00 96.88 179 ALA A CA 1
ATOM 1307 C C . ALA A 1 179 ? -24.393 -2.087 16.258 1.00 96.88 179 ALA A C 1
ATOM 1309 O O . ALA A 1 179 ? -25.124 -2.890 15.680 1.00 96.88 179 ALA A O 1
ATOM 1310 N N . LYS A 1 180 ? -24.663 -0.776 16.257 1.00 97.00 180 LYS A N 1
ATOM 1311 C CA . LYS A 1 180 ? -25.746 -0.145 15.490 1.00 97.00 180 LYS A CA 1
ATOM 1312 C C . LYS A 1 180 ? -25.232 0.544 14.220 1.00 97.00 180 LYS A C 1
ATOM 1314 O O . LYS A 1 180 ? -26.020 1.193 13.535 1.00 97.00 180 LYS A O 1
ATOM 1319 N N . GLY A 1 181 ? -23.942 0.417 13.904 1.00 96.06 181 GLY A N 1
ATOM 1320 C CA . GLY A 1 181 ? -23.296 1.082 12.770 1.00 96.06 181 GLY A CA 1
ATOM 1321 C C . GLY A 1 181 ? -23.014 2.567 13.013 1.00 96.06 181 GLY A C 1
ATOM 1322 O O . GLY A 1 181 ? -22.755 3.309 12.066 1.00 96.06 181 GLY A O 1
ATOM 1323 N N . ILE A 1 182 ? -23.083 3.038 14.262 1.00 97.25 182 ILE A N 1
ATOM 1324 C CA . ILE A 1 182 ? -22.818 4.439 14.595 1.00 97.25 182 ILE A CA 1
ATOM 1325 C C . ILE A 1 182 ? -21.316 4.613 14.793 1.00 97.25 182 ILE A C 1
ATOM 1327 O O . ILE A 1 182 ? -20.709 3.949 15.631 1.00 97.25 182 ILE A O 1
ATOM 1331 N N . LYS A 1 183 ? -20.715 5.550 14.052 1.00 97.50 183 LYS A N 1
ATOM 1332 C CA . LYS A 1 183 ? -19.313 5.938 14.243 1.00 97.50 183 LYS A CA 1
ATOM 1333 C C . LYS A 1 183 ? -19.161 6.704 15.554 1.00 97.50 183 LYS A C 1
ATOM 1335 O O . LYS A 1 183 ? -19.672 7.814 15.687 1.00 97.50 183 LYS A O 1
ATOM 1340 N N . ILE A 1 184 ? -18.439 6.117 16.499 1.00 96.69 184 ILE A N 1
ATOM 1341 C CA . ILE A 1 184 ? -18.232 6.667 17.849 1.00 96.69 184 ILE A CA 1
ATOM 1342 C C . ILE A 1 184 ? -16.787 7.107 18.100 1.00 96.69 184 ILE A C 1
ATOM 1344 O O . ILE A 1 184 ? -16.510 7.795 19.078 1.00 96.69 184 ILE A O 1
ATOM 1348 N N . PHE A 1 185 ? -15.861 6.709 17.227 1.00 97.56 185 PHE A N 1
ATOM 1349 C CA . PHE A 1 185 ? -14.446 7.029 17.340 1.00 97.56 185 PHE A CA 1
ATOM 1350 C C . PHE A 1 185 ? -13.853 7.270 15.957 1.00 97.56 185 PHE A C 1
ATOM 1352 O O . PHE A 1 185 ? -14.146 6.541 15.005 1.00 97.56 185 PHE A O 1
ATOM 1359 N N . LYS A 1 186 ? -13.006 8.294 15.868 1.00 97.88 186 LYS A N 1
ATOM 1360 C CA . LYS A 1 186 ? -12.156 8.584 14.718 1.00 97.88 186 LYS A CA 1
ATOM 1361 C C . LYS A 1 186 ? -10.882 9.244 15.222 1.00 97.88 186 LYS A C 1
ATOM 1363 O O . LYS A 1 186 ? -10.961 10.256 15.919 1.00 97.88 186 LYS A O 1
ATOM 1368 N N . LYS A 1 187 ? -9.724 8.707 14.854 1.00 98.12 187 LYS A N 1
ATOM 1369 C CA . LYS A 1 187 ? -8.428 9.284 15.216 1.00 98.12 187 LYS A CA 1
ATOM 1370 C C . LYS A 1 187 ? -7.425 9.095 14.091 1.00 98.12 187 LYS A C 1
ATOM 1372 O O . LYS A 1 187 ? -7.340 8.015 13.518 1.00 98.12 187 LYS A O 1
ATOM 1377 N N . ILE A 1 188 ? -6.669 10.147 13.802 1.00 98.19 188 ILE A N 1
ATOM 1378 C CA . ILE A 1 188 ? -5.514 10.085 12.907 1.00 98.19 188 ILE A CA 1
ATOM 1379 C C . ILE A 1 188 ? -4.295 9.717 13.755 1.00 98.19 188 ILE A C 1
ATOM 1381 O O . ILE A 1 188 ? -4.075 10.307 14.816 1.00 98.19 188 ILE A O 1
ATOM 1385 N N . VAL A 1 189 ? -3.544 8.715 13.314 1.00 97.75 189 VAL A N 1
ATOM 1386 C CA . VAL A 1 189 ? -2.304 8.241 13.930 1.00 97.75 189 VAL A CA 1
ATOM 1387 C C . VAL A 1 189 ? -1.204 8.200 12.876 1.00 97.75 189 VAL A C 1
ATOM 1389 O O . VAL A 1 189 ? -1.475 7.979 11.700 1.00 97.75 189 VAL A O 1
ATOM 1392 N N . THR A 1 190 ? 0.040 8.393 13.292 1.00 97.94 190 THR A N 1
ATOM 1393 C CA . THR A 1 190 ? 1.211 8.260 12.419 1.00 97.94 190 THR A CA 1
ATOM 1394 C C . THR A 1 190 ? 2.041 7.099 12.933 1.00 97.94 190 THR A C 1
ATOM 1396 O O . THR A 1 190 ? 2.332 7.054 14.130 1.00 97.94 190 THR A O 1
ATOM 1399 N N . THR A 1 191 ? 2.375 6.146 12.063 1.00 97.38 191 THR A N 1
ATOM 1400 C CA . THR A 1 191 ? 3.256 5.036 12.433 1.00 97.38 191 THR A CA 1
ATOM 1401 C C . THR A 1 191 ? 4.693 5.510 12.623 1.00 97.38 191 THR A C 1
ATOM 1403 O O . THR A 1 191 ? 5.145 6.446 11.964 1.00 97.38 191 THR A O 1
ATOM 1406 N N . ASP A 1 192 ? 5.395 4.881 13.560 1.00 97.50 192 ASP A N 1
ATOM 1407 C CA . ASP A 1 192 ? 6.788 5.170 13.889 1.00 97.50 192 ASP A CA 1
ATOM 1408 C C . ASP A 1 192 ? 7.780 4.522 12.901 1.00 97.50 192 ASP A C 1
ATOM 1410 O O . ASP A 1 192 ? 7.404 3.952 11.875 1.00 97.50 192 ASP A O 1
ATOM 1414 N N . GLU A 1 193 ? 9.078 4.612 13.199 1.00 95.81 193 GLU A N 1
ATOM 1415 C CA . GLU A 1 193 ? 10.142 4.005 12.385 1.00 95.81 193 GLU A CA 1
ATOM 1416 C C . GLU A 1 193 ? 10.051 2.471 12.274 1.00 95.81 193 GLU A C 1
ATOM 1418 O O . GLU A 1 193 ? 10.600 1.893 11.337 1.00 95.81 193 GLU A O 1
ATOM 1423 N N . TYR A 1 194 ? 9.322 1.816 13.184 1.00 96.31 194 TYR A N 1
ATOM 1424 C CA . TYR A 1 194 ? 9.023 0.383 13.155 1.00 96.31 194 TYR A CA 1
ATOM 1425 C C . TYR A 1 194 ? 7.670 0.092 12.499 1.00 96.31 194 TYR A C 1
ATOM 1427 O O . TYR A 1 194 ? 7.201 -1.047 12.525 1.00 96.31 194 TYR A O 1
ATOM 1435 N N . GLY A 1 195 ? 7.047 1.101 11.886 1.00 96.81 195 GLY A N 1
ATOM 1436 C CA . GLY A 1 195 ? 5.788 0.970 11.173 1.00 96.81 195 GLY A CA 1
ATOM 1437 C C . GLY A 1 195 ? 4.604 0.751 12.104 1.00 96.81 195 GLY A C 1
ATOM 1438 O O . GLY A 1 195 ? 3.590 0.233 11.651 1.00 96.81 195 GLY A O 1
ATOM 1439 N N . MET A 1 196 ? 4.687 1.132 13.382 1.00 97.75 196 MET A N 1
ATOM 1440 C CA . MET A 1 196 ? 3.622 0.899 14.359 1.00 97.75 196 MET A CA 1
ATOM 1441 C C . MET A 1 196 ? 3.02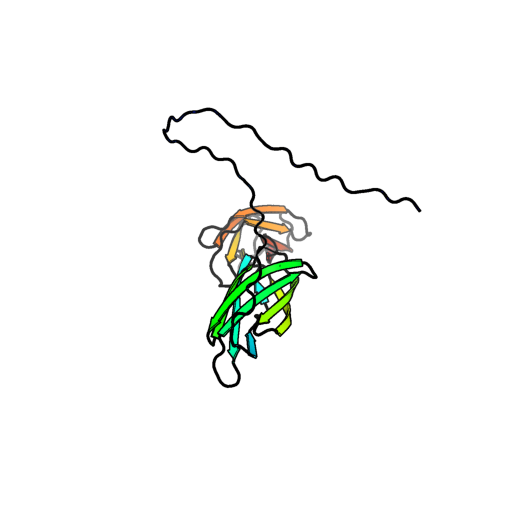1 2.193 14.904 1.00 97.75 196 MET A C 1
ATOM 1443 O O . MET A 1 196 ? 3.711 3.179 15.136 1.00 97.75 196 MET A O 1
ATOM 1447 N N . ALA A 1 197 ? 1.717 2.175 15.167 1.00 98.19 197 ALA A N 1
ATOM 1448 C CA . ALA A 1 197 ? 1.032 3.188 15.962 1.00 98.19 197 ALA A CA 1
ATOM 1449 C C . ALA A 1 197 ? 0.040 2.522 16.916 1.00 98.19 197 ALA A C 1
ATOM 1451 O O . ALA A 1 197 ? -0.635 1.560 16.553 1.00 98.19 197 ALA A O 1
ATOM 1452 N N . VAL A 1 198 ? -0.081 3.054 18.130 1.00 97.75 198 VAL A N 1
ATOM 1453 C CA . VAL A 1 198 ? -1.015 2.547 19.141 1.00 97.75 198 VAL A CA 1
ATOM 1454 C C . VAL A 1 198 ? -2.099 3.583 19.401 1.00 97.75 198 VAL A C 1
ATOM 1456 O O . VAL A 1 198 ? -1.848 4.790 19.452 1.00 97.75 198 VAL A O 1
ATOM 1459 N N . THR A 1 199 ? -3.329 3.116 19.573 1.00 97.75 199 THR A N 1
ATOM 1460 C CA . THR A 1 199 ? -4.436 3.947 20.038 1.00 97.75 199 THR A CA 1
ATOM 1461 C C . THR A 1 199 ? -5.394 3.135 20.891 1.00 97.75 199 THR A C 1
ATOM 1463 O O . THR A 1 199 ? -5.446 1.915 20.807 1.00 97.75 199 THR A O 1
ATOM 1466 N N . GLU A 1 200 ? -6.176 3.825 21.708 1.00 97.88 200 GLU A N 1
ATOM 1467 C CA . GLU A 1 200 ? -7.096 3.204 22.649 1.00 97.88 200 GLU A CA 1
ATOM 1468 C C . GLU A 1 200 ? -8.484 3.845 22.581 1.00 97.88 200 GLU A C 1
ATOM 1470 O O . GLU A 1 200 ? -8.622 5.025 22.239 1.00 97.88 200 GLU A O 1
ATOM 1475 N N . LEU A 1 201 ? -9.510 3.056 22.905 1.00 97.75 201 LEU A N 1
ATOM 1476 C CA . LEU A 1 201 ? -10.881 3.518 23.114 1.00 97.75 201 LEU A CA 1
ATOM 1477 C C . LEU A 1 201 ? -11.395 2.995 24.466 1.00 97.75 201 LEU A C 1
ATOM 1479 O O . LEU A 1 201 ? -11.689 1.801 24.574 1.00 97.75 201 LEU A O 1
ATOM 1483 N N . PRO A 1 202 ? -11.560 3.851 25.488 1.00 97.75 202 PRO A N 1
ATOM 1484 C CA . PRO A 1 202 ? -12.250 3.460 26.713 1.00 97.75 202 PRO A CA 1
ATOM 1485 C C . PRO A 1 202 ? -13.749 3.267 26.439 1.00 97.75 202 PRO A C 1
ATOM 1487 O O . PRO A 1 202 ? -14.440 4.199 26.022 1.00 97.75 202 PRO A O 1
ATOM 1490 N N . LEU A 1 203 ? -14.273 2.060 26.670 1.00 97.06 203 LEU A N 1
ATOM 1491 C CA . LEU A 1 203 ? -15.701 1.779 26.524 1.00 97.06 203 LEU A CA 1
ATOM 1492 C C . LEU A 1 203 ? -16.491 2.360 27.697 1.00 97.06 203 LEU A C 1
ATOM 1494 O O . LEU A 1 203 ? -16.083 2.282 28.855 1.00 97.06 203 LEU A O 1
ATOM 1498 N N . SER A 1 204 ? -17.687 2.866 27.396 1.00 95.25 204 SER A N 1
ATOM 1499 C CA . SER A 1 204 ? -18.675 3.221 28.417 1.00 95.25 204 SER A CA 1
ATOM 1500 C C . SER A 1 204 ? -19.028 2.009 29.291 1.00 95.25 204 SER A C 1
ATOM 1502 O O . SER A 1 204 ? -18.898 0.855 28.872 1.00 95.25 204 SER A O 1
ATOM 1504 N N . THR A 1 205 ? -19.535 2.263 30.498 1.00 94.88 205 THR A N 1
ATOM 1505 C CA . THR A 1 205 ? -20.145 1.239 31.362 1.00 94.88 205 THR A CA 1
ATOM 1506 C C . THR A 1 205 ? -21.465 0.708 30.797 1.00 94.88 205 THR A C 1
ATOM 1508 O O . THR A 1 205 ? -21.899 -0.381 31.170 1.00 94.88 205 THR A O 1
ATOM 1511 N N . GLU A 1 206 ? -22.085 1.442 29.868 1.00 94.69 206 GLU A N 1
ATOM 1512 C CA . GLU A 1 206 ? -23.325 1.069 29.176 1.00 94.69 206 GLU A CA 1
ATOM 1513 C C . GLU A 1 206 ? -23.177 1.205 27.643 1.00 94.69 206 GLU A C 1
ATOM 1515 O O . GLU A 1 206 ? -23.813 2.060 27.026 1.00 94.69 206 GLU A O 1
ATOM 1520 N N . PRO A 1 207 ? -22.309 0.405 26.991 1.00 95.56 207 PRO A N 1
ATOM 1521 C CA . PRO A 1 207 ? -22.137 0.444 25.545 1.00 95.56 207 PRO A CA 1
ATOM 1522 C C . PRO A 1 207 ? -23.250 -0.349 24.842 1.00 95.56 207 PRO A C 1
ATOM 1524 O O . PRO A 1 207 ? -23.867 -1.246 25.425 1.00 95.56 207 PRO A O 1
ATOM 1527 N N . ASN A 1 208 ? -23.472 -0.076 23.553 1.00 96.38 208 ASN A N 1
ATOM 1528 C CA . ASN A 1 208 ? -24.294 -0.952 22.716 1.00 96.38 208 ASN A CA 1
ATOM 1529 C C . ASN A 1 208 ? -23.603 -2.322 22.601 1.00 96.38 208 ASN A C 1
ATOM 1531 O O . ASN A 1 208 ? -22.499 -2.411 22.076 1.00 96.38 208 ASN A O 1
ATOM 1535 N N . LEU A 1 209 ? -24.230 -3.386 23.104 1.00 97.00 209 LEU A N 1
ATOM 1536 C CA . LEU A 1 209 ? -23.670 -4.739 23.029 1.00 97.00 209 LEU A CA 1
ATOM 1537 C C . LEU A 1 209 ? -23.789 -5.304 21.608 1.00 97.00 209 LEU A C 1
ATOM 1539 O O . LEU A 1 209 ? -24.757 -5.010 20.907 1.00 97.00 209 LEU A O 1
ATOM 1543 N N . GLY A 1 210 ? -22.838 -6.147 21.211 1.00 97.19 210 GLY A N 1
ATOM 1544 C CA . GLY A 1 210 ? -22.816 -6.803 19.903 1.00 97.19 210 GLY A CA 1
ATOM 1545 C C . GLY A 1 210 ? -21.452 -6.732 19.224 1.00 97.19 210 GLY A C 1
ATOM 1546 O O . GLY A 1 210 ? -20.430 -6.540 19.881 1.00 97.19 210 GLY A O 1
ATOM 1547 N N . VAL A 1 211 ? -21.444 -6.909 17.904 1.00 98.19 211 VAL A N 1
ATOM 1548 C CA . VAL A 1 211 ? -20.233 -6.829 17.076 1.00 98.19 211 VAL A CA 1
ATOM 1549 C C . VAL A 1 211 ? -19.949 -5.373 16.741 1.00 98.19 211 VAL A C 1
ATOM 1551 O O . VAL A 1 211 ? -20.827 -4.674 16.249 1.00 98.19 211 VAL A O 1
ATOM 1554 N N . TRP A 1 212 ? -18.744 -4.917 17.046 1.00 98.38 212 TRP A N 1
ATOM 1555 C CA . TRP A 1 212 ? -18.246 -3.586 16.733 1.00 98.38 212 TRP A CA 1
ATOM 1556 C C . TRP A 1 212 ? -17.214 -3.710 15.630 1.00 98.38 212 TRP A C 1
ATOM 1558 O O . TRP A 1 212 ? -16.384 -4.619 15.663 1.00 98.38 212 TRP A O 1
ATOM 1568 N N . LYS A 1 213 ? -17.259 -2.776 14.686 1.00 98.50 213 LYS A N 1
ATOM 1569 C CA . LYS A 1 213 ? -16.397 -2.778 13.513 1.00 98.50 213 LYS A CA 1
ATOM 1570 C C . LYS A 1 213 ? -15.326 -1.714 13.663 1.00 98.50 213 LYS A C 1
ATOM 1572 O O . LYS A 1 213 ? -15.635 -0.524 13.752 1.00 98.50 213 LYS A O 1
ATOM 1577 N N . LEU A 1 214 ? -14.076 -2.144 13.690 1.00 98.44 214 LEU A N 1
ATOM 1578 C CA . LEU A 1 214 ? -12.906 -1.283 13.663 1.00 98.44 214 LEU A CA 1
ATOM 1579 C C . LEU A 1 214 ? -12.386 -1.238 12.229 1.00 98.44 214 LEU A C 1
ATOM 1581 O O . LEU A 1 214 ? -12.421 -2.229 11.499 1.00 98.44 214 LEU A O 1
ATOM 1585 N N . SER A 1 215 ? -11.903 -0.084 11.804 1.00 98.19 215 SER A N 1
ATOM 1586 C CA . SER A 1 215 ? -11.359 0.097 10.465 1.00 98.19 215 SER A CA 1
ATOM 1587 C C . SER A 1 215 ? -10.164 1.031 10.512 1.00 98.19 215 SER A C 1
ATOM 1589 O O . SER A 1 215 ? -10.149 1.982 11.293 1.00 98.19 215 SER A O 1
ATOM 1591 N N . ALA A 1 216 ? -9.168 0.771 9.674 1.00 97.56 216 ALA A N 1
ATOM 1592 C CA . ALA A 1 216 ? -8.032 1.659 9.484 1.00 97.56 216 ALA A CA 1
ATOM 1593 C C . ALA A 1 216 ? -7.804 1.903 7.991 1.00 97.56 216 ALA A C 1
ATOM 1595 O O . ALA A 1 216 ? -7.961 0.982 7.189 1.00 97.56 216 ALA A O 1
ATOM 1596 N N . TYR A 1 217 ? -7.428 3.131 7.629 1.00 95.19 217 TYR A N 1
ATOM 1597 C CA . TYR A 1 217 ? -7.182 3.531 6.239 1.00 95.19 217 TYR A CA 1
ATOM 1598 C C . TYR A 1 217 ? -5.934 4.412 6.130 1.00 95.19 217 TYR A C 1
ATOM 1600 O O . TYR A 1 217 ? -5.745 5.302 6.961 1.00 95.19 217 TYR A O 1
ATOM 1608 N N . SER A 1 218 ? -5.118 4.205 5.098 1.00 91.94 218 SER A N 1
ATOM 1609 C CA . SER A 1 218 ? -3.943 5.016 4.758 1.00 91.94 218 SER A CA 1
ATOM 1610 C C . SER A 1 218 ? -3.794 5.079 3.235 1.00 91.94 218 SER A C 1
ATOM 1612 O O . SER A 1 218 ? -3.456 4.083 2.596 1.00 91.94 218 SER A O 1
ATOM 1614 N N . GLY A 1 219 ? -4.103 6.231 2.631 1.00 85.62 219 GLY A N 1
ATOM 1615 C CA . GLY A 1 219 ? -4.245 6.327 1.173 1.00 85.62 219 GLY A CA 1
ATOM 1616 C C . GLY A 1 219 ? -5.297 5.338 0.654 1.00 85.62 219 GLY A C 1
ATOM 1617 O O . GLY A 1 219 ? -6.425 5.335 1.144 1.00 85.62 219 GLY A O 1
ATOM 1618 N N . ASP A 1 220 ? -4.903 4.476 -0.285 1.00 83.62 220 ASP A N 1
ATOM 1619 C CA . ASP A 1 220 ? -5.747 3.399 -0.831 1.00 83.62 220 ASP A CA 1
ATOM 1620 C C . ASP A 1 220 ? -5.715 2.105 0.003 1.00 83.62 220 ASP A C 1
ATOM 1622 O O . ASP A 1 220 ? -6.450 1.158 -0.284 1.00 83.62 220 ASP A O 1
ATOM 1626 N N . ALA A 1 221 ? -4.855 2.026 1.022 1.00 89.62 221 ALA A N 1
ATOM 1627 C CA . ALA A 1 221 ? -4.780 0.868 1.900 1.00 89.62 221 ALA A CA 1
ATOM 1628 C C . ALA A 1 221 ? -5.881 0.943 2.958 1.00 89.62 221 ALA A C 1
ATOM 1630 O O . ALA A 1 221 ? -6.029 1.958 3.639 1.00 89.62 221 ALA A O 1
ATOM 1631 N N . SER A 1 222 ? -6.623 -0.146 3.147 1.00 93.75 222 SER A N 1
ATOM 1632 C CA . SER A 1 222 ? -7.639 -0.241 4.193 1.00 93.75 222 SER A CA 1
ATOM 1633 C C . SER A 1 222 ? -7.709 -1.634 4.790 1.00 93.75 222 SER A C 1
ATOM 1635 O O . SER A 1 222 ? -7.530 -2.621 4.079 1.00 93.75 222 SER A O 1
ATOM 1637 N N . THR A 1 223 ? -8.044 -1.713 6.071 1.00 96.75 223 THR A N 1
ATOM 1638 C CA . THR A 1 223 ? -8.278 -2.974 6.774 1.00 96.75 223 THR A CA 1
ATOM 1639 C C . THR A 1 223 ? -9.412 -2.826 7.777 1.00 96.75 223 THR A C 1
ATOM 1641 O O . THR A 1 223 ? -9.693 -1.725 8.260 1.00 96.75 223 THR A O 1
ATOM 1644 N N . GLU A 1 224 ? -10.077 -3.934 8.075 1.00 97.44 224 GLU A N 1
ATOM 1645 C CA . GLU A 1 224 ? -11.224 -3.988 8.971 1.00 97.44 224 GLU A CA 1
ATOM 1646 C C . GLU A 1 224 ? -11.068 -5.156 9.945 1.00 97.44 224 GLU A C 1
ATOM 1648 O O . GLU A 1 224 ? -10.574 -6.224 9.581 1.00 97.44 224 GLU A O 1
ATOM 1653 N N . LEU A 1 225 ? -11.493 -4.941 11.187 1.00 97.50 225 LEU A N 1
ATOM 1654 C CA . LEU A 1 225 ? -11.439 -5.923 12.261 1.00 97.50 225 LEU A CA 1
ATOM 1655 C C . LEU A 1 225 ? -12.710 -5.831 13.100 1.00 97.50 225 LEU A C 1
ATOM 1657 O O . LEU A 1 225 ? -13.070 -4.758 13.580 1.00 97.50 225 LEU A O 1
ATOM 1661 N N . ASP A 1 226 ? -13.348 -6.971 13.334 1.00 98.19 226 ASP A N 1
ATOM 1662 C CA . ASP A 1 226 ? -14.521 -7.057 14.194 1.00 98.19 226 ASP A CA 1
ATOM 1663 C C . ASP A 1 226 ? -14.135 -7.490 15.612 1.00 98.19 226 ASP A C 1
ATOM 1665 O O . ASP A 1 226 ? -13.381 -8.445 15.812 1.00 98.19 226 ASP A O 1
ATOM 1669 N N . VAL A 1 227 ? -14.717 -6.828 16.611 1.00 97.88 227 VAL A N 1
ATOM 1670 C CA . VAL A 1 227 ? -14.618 -7.212 18.028 1.00 97.88 227 VAL A CA 1
ATOM 1671 C C . VAL A 1 227 ? -16.005 -7.363 18.635 1.00 97.88 227 VAL A C 1
ATOM 1673 O O . VAL A 1 227 ? -16.967 -6.739 18.191 1.00 97.88 227 VAL A O 1
ATOM 1676 N N . ARG A 1 228 ? -16.141 -8.179 19.681 1.00 97.56 228 ARG A N 1
ATOM 1677 C CA . ARG A 1 228 ? -17.416 -8.332 20.399 1.00 97.56 228 ARG A CA 1
ATOM 1678 C C . ARG A 1 228 ? -17.420 -7.545 21.697 1.00 97.56 228 ARG A C 1
ATOM 1680 O O . ARG A 1 228 ? -16.503 -7.675 22.498 1.00 97.56 228 ARG A O 1
ATOM 1687 N N . VAL A 1 229 ? -18.484 -6.790 21.939 1.00 97.25 229 VAL A N 1
ATOM 1688 C CA . VAL A 1 229 ? -18.748 -6.140 23.225 1.00 97.25 229 VAL A CA 1
ATOM 1689 C C . VAL A 1 229 ? -19.929 -6.838 23.885 1.00 97.25 229 VAL A C 1
ATOM 1691 O O . VAL A 1 229 ? -21.071 -6.714 23.442 1.00 97.25 229 VAL A O 1
ATOM 1694 N N . GLU A 1 230 ? -19.666 -7.593 24.946 1.00 94.94 230 GLU A N 1
ATOM 1695 C CA . GLU A 1 230 ? -20.669 -8.423 25.616 1.00 94.94 230 GLU A CA 1
ATOM 1696 C C . GLU A 1 230 ? -20.431 -8.505 27.128 1.00 94.94 230 GLU A C 1
ATOM 1698 O O . GLU A 1 230 ? -19.329 -8.315 27.646 1.00 94.94 230 GLU A O 1
ATOM 1703 N N . LYS A 1 231 ? -21.496 -8.806 27.875 1.00 89.25 231 LYS A N 1
ATOM 1704 C CA . LYS A 1 231 ? -21.393 -9.110 29.305 1.00 89.25 231 LYS A CA 1
ATOM 1705 C C . LYS A 1 231 ? -20.959 -10.566 29.458 1.00 89.25 231 LYS A C 1
ATOM 1707 O O . LYS A 1 231 ? -21.799 -11.452 29.561 1.00 89.25 231 LYS A O 1
ATOM 1712 N N . TYR A 1 232 ? -19.653 -10.805 29.442 1.00 72.75 232 TYR A N 1
ATOM 1713 C CA . TYR A 1 232 ? -19.088 -12.147 29.582 1.00 72.75 232 TYR A CA 1
ATOM 1714 C C . TYR A 1 232 ? -18.538 -12.419 30.990 1.00 72.75 232 TYR A C 1
ATOM 1716 O O . TYR A 1 232 ? -18.051 -11.514 31.675 1.00 72.75 232 TYR A O 1
ATOM 1724 N N . VAL A 1 233 ? -18.545 -13.684 31.409 1.00 66.94 233 VAL A N 1
ATOM 1725 C CA . VAL A 1 233 ? -17.802 -14.215 32.565 1.00 66.94 233 VAL A CA 1
ATOM 1726 C C . VAL A 1 233 ? -16.833 -15.277 32.054 1.00 66.94 233 VAL A C 1
ATOM 1728 O O . VAL A 1 233 ? -17.214 -16.079 31.211 1.00 66.94 233 VAL A O 1
ATOM 1731 N N . LEU A 1 234 ? -15.576 -15.235 32.517 1.00 69.81 234 LEU A N 1
ATOM 1732 C CA . LEU A 1 234 ? -14.572 -16.239 32.144 1.00 69.81 234 LEU A CA 1
ATOM 1733 C C . LEU A 1 234 ? -15.080 -17.634 32.565 1.00 69.81 234 LEU A C 1
ATOM 1735 O O . LEU A 1 234 ? -15.595 -17.723 33.684 1.00 69.81 234 LEU A O 1
ATOM 1739 N N . PRO A 1 235 ? -14.986 -18.667 31.703 1.00 68.75 235 PRO A N 1
ATOM 1740 C CA . PRO A 1 235 ? -15.354 -20.036 32.054 1.00 68.75 235 PRO A CA 1
ATOM 1741 C C . PRO A 1 235 ? -14.436 -20.609 33.128 1.00 68.75 235 PRO A C 1
ATOM 1743 O O . PRO A 1 235 ? -13.245 -20.215 33.153 1.00 68.75 235 PRO A O 1
#

pLDDT: mean 84.34, std 23.26, range [27.45, 98.56]

Secondary structure (DSSP, 8-state):
-------------------------------------PPPP--S---EEEEE--SEEETTSEEEEEEEEEETTEE-EEEEEEEEEETTEEEEEEEEEEESEEEEEEEPP---SEEEEEEEEETTEEEEEEEEEE-S-EEEEEES-SEE-TT-EEEEEEEEE-TTS-B---EEEEEEE-TTS-EEEEEEEE--TTSEEEEEEEPPSSPPPEEEEEEEEETTEEEEEEEEE------

Radius of gyration: 30.37 Å; chains: 1; bounding box: 61×72×91 Å